Protein AF-A0A2A9CWR0-F1 (afdb_monomer)

Radius of gyration: 15.33 Å; Cα contacts (8 Å, |Δi|>4): 381; chains: 1; bounding box: 40×37×41 Å

Foldseek 3Di:
DAPLQAQKWKWFFDDDVQFRKIFIAHPVRHTFWIKGQDDDSVCCVVPNRAKIWIAGPVGTAWIKGQDDDPPWRKIFIAGSVRHTAWIWIWDDDPPWTWIWIQGPNFTWIWIGHLCQQWIFIAGPVGTQKIKGLDDPPDDPVPRPPGMIMIGGDPPDDSSRSSSVVSNSVSSVRVSRVVVVVVD

Mean predicted aligned error: 6.96 Å

Structure (mmCIF, N/CA/C/O backbone):
data_AF-A0A2A9CWR0-F1
#
_entry.id   AF-A0A2A9CWR0-F1
#
loop_
_atom_site.group_PDB
_atom_site.id
_atom_site.type_symbol
_atom_site.label_atom_id
_atom_site.label_alt_id
_atom_site.label_comp_id
_atom_site.label_asym_id
_atom_site.label_entity_id
_atom_site.label_seq_id
_atom_site.pdbx_PDB_ins_code
_atom_site.Cartn_x
_atom_site.Cartn_y
_atom_site.Cartn_z
_atom_site.occupancy
_atom_site.B_iso_or_equiv
_atom_site.auth_seq_id
_atom_site.auth_comp_id
_atom_site.auth_asym_id
_atom_site.auth_atom_id
_atom_site.pdbx_PDB_model_num
ATOM 1 N N . MET A 1 1 ? -8.163 -8.703 -15.738 1.00 77.88 1 MET A N 1
ATOM 2 C CA . MET A 1 1 ? -7.890 -7.467 -14.997 1.00 77.88 1 MET A CA 1
ATOM 3 C C . MET A 1 1 ? -7.482 -7.840 -13.592 1.00 77.88 1 MET A C 1
ATOM 5 O O . MET A 1 1 ? -8.306 -8.322 -12.821 1.00 77.88 1 MET A O 1
ATOM 9 N N . GLY A 1 2 ? -6.196 -7.670 -13.315 1.00 89.75 2 GLY A N 1
ATOM 10 C CA . GLY A 1 2 ? -5.622 -7.905 -11.999 1.00 89.75 2 GLY A CA 1
ATOM 11 C C . GLY A 1 2 ? -5.839 -6.714 -11.071 1.00 89.75 2 GLY A C 1
ATOM 12 O O . GLY A 1 2 ? -6.362 -5.671 -11.466 1.00 89.75 2 GLY A O 1
ATOM 13 N N . ILE A 1 3 ? -5.375 -6.843 -9.829 1.00 94.44 3 ILE A N 1
ATOM 14 C CA . ILE A 1 3 ? -5.515 -5.805 -8.797 1.00 94.44 3 ILE A CA 1
ATOM 15 C C . ILE A 1 3 ? -4.939 -4.457 -9.267 1.00 94.44 3 ILE A C 1
ATOM 17 O O . ILE A 1 3 ? -5.491 -3.403 -8.956 1.00 94.44 3 ILE A O 1
ATOM 21 N N . LEU A 1 4 ? -3.828 -4.483 -10.010 1.00 95.50 4 LEU A N 1
ATOM 22 C CA . LEU A 1 4 ? -3.094 -3.279 -10.413 1.00 95.50 4 LEU A CA 1
ATOM 23 C C . LEU A 1 4 ? -3.796 -2.461 -11.507 1.00 95.50 4 LEU A C 1
ATOM 25 O O . LEU A 1 4 ? -3.411 -1.316 -11.724 1.00 95.50 4 LEU A O 1
ATOM 29 N N . ASP A 1 5 ? -4.830 -3.011 -12.147 1.00 95.06 5 ASP A N 1
ATOM 30 C CA . ASP A 1 5 ? -5.595 -2.334 -13.201 1.00 95.06 5 ASP A CA 1
ATOM 31 C C . ASP A 1 5 ? -6.692 -1.406 -12.636 1.00 95.06 5 ASP A C 1
ATOM 33 O O . ASP A 1 5 ? -7.405 -0.742 -13.389 1.00 95.06 5 ASP A O 1
ATOM 37 N N . HIS A 1 6 ? -6.861 -1.367 -11.309 1.00 94.50 6 HIS A N 1
ATOM 38 C CA . HIS A 1 6 ? -7.921 -0.619 -10.640 1.00 94.50 6 HIS A CA 1
ATOM 39 C C . HIS A 1 6 ? -7.383 0.608 -9.902 1.00 94.50 6 HIS A C 1
ATOM 41 O O . HIS A 1 6 ? -6.447 0.521 -9.107 1.00 94.50 6 HIS A O 1
ATOM 47 N N . ASP A 1 7 ? -8.027 1.756 -10.118 1.00 95.19 7 ASP A N 1
ATOM 48 C CA . ASP A 1 7 ? -7.751 2.994 -9.374 1.00 95.19 7 ASP A CA 1
ATOM 49 C C . ASP A 1 7 ? -8.305 2.957 -7.960 1.00 95.19 7 ASP A C 1
ATOM 51 O O . ASP A 1 7 ? -7.782 3.619 -7.071 1.00 95.19 7 ASP A O 1
ATOM 55 N N . VAL A 1 8 ? -9.364 2.181 -7.734 1.00 93.62 8 VAL A N 1
ATOM 56 C CA . VAL A 1 8 ? -9.959 2.059 -6.412 1.00 93.62 8 VAL A CA 1
ATOM 57 C C . VAL A 1 8 ? -10.157 0.604 -6.041 1.00 93.62 8 VAL A C 1
ATOM 59 O O . VAL A 1 8 ? -10.790 -0.159 -6.772 1.00 93.62 8 VAL A O 1
ATOM 62 N N . LEU A 1 9 ? -9.632 0.255 -4.872 1.00 94.06 9 LEU A N 1
ATOM 63 C CA . LEU A 1 9 ? -9.735 -1.063 -4.271 1.00 94.06 9 LEU A CA 1
ATOM 64 C C . LEU A 1 9 ? -10.449 -0.968 -2.928 1.00 94.06 9 LEU A C 1
ATOM 66 O O . LEU A 1 9 ? -10.216 -0.050 -2.142 1.00 94.06 9 LEU A O 1
ATOM 70 N N . VAL A 1 10 ? -11.276 -1.962 -2.642 1.00 91.81 10 VAL A N 1
ATOM 71 C CA . VAL A 1 10 ? -11.882 -2.185 -1.333 1.00 91.81 10 VAL A CA 1
ATOM 72 C C . VAL A 1 10 ? -11.190 -3.385 -0.705 1.00 91.81 10 VAL A C 1
ATOM 74 O O . VAL A 1 10 ? -11.262 -4.493 -1.234 1.00 91.81 10 VAL A O 1
ATOM 77 N N . VAL A 1 11 ? -10.519 -3.163 0.422 1.00 91.25 11 VAL A N 1
ATOM 78 C CA . VAL A 1 11 ? -9.841 -4.214 1.184 1.00 91.25 11 VAL A CA 1
ATOM 79 C C . VAL A 1 11 ? -10.687 -4.552 2.399 1.00 91.25 11 VAL A C 1
ATOM 81 O O . VAL A 1 11 ? -11.087 -3.663 3.155 1.00 91.25 11 VAL A O 1
ATOM 84 N N . ASP A 1 12 ? -10.973 -5.836 2.580 1.00 86.88 12 ASP A N 1
ATOM 85 C CA . ASP A 1 12 ? -11.798 -6.331 3.675 1.00 86.88 12 ASP A CA 1
ATOM 86 C C . ASP A 1 12 ? -11.151 -7.532 4.355 1.00 86.88 12 ASP A C 1
ATOM 88 O O . ASP A 1 12 ? -10.776 -8.505 3.700 1.00 86.88 12 ASP A O 1
ATOM 92 N N . GLN A 1 13 ? -11.026 -7.478 5.679 1.00 77.62 13 GLN A N 1
ATOM 93 C CA . GLN A 1 13 ? -10.501 -8.595 6.454 1.00 77.62 13 GLN A CA 1
ATOM 94 C C . GLN A 1 13 ? -11.552 -9.703 6.541 1.00 77.62 13 GLN A C 1
ATOM 96 O O . GLN A 1 13 ? -12.612 -9.542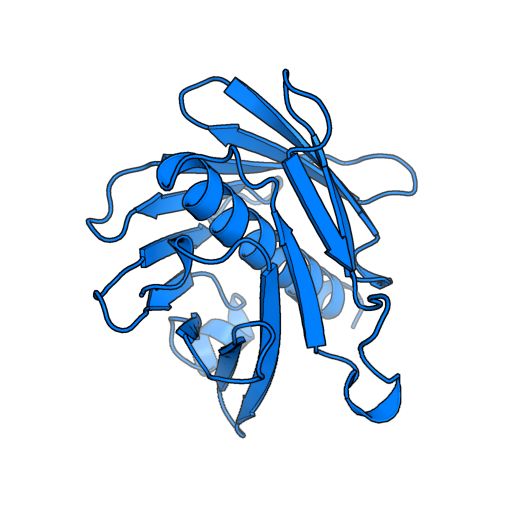 7.147 1.00 77.62 13 GLN A O 1
ATOM 101 N N . VAL A 1 14 ? -11.219 -10.870 6.005 1.00 69.62 14 VAL A N 1
ATOM 102 C CA . VAL A 1 14 ? -12.035 -12.074 6.112 1.00 69.62 14 VAL A CA 1
ATOM 103 C C . VAL A 1 14 ? -11.594 -12.815 7.370 1.00 69.62 14 VAL A C 1
ATOM 105 O O . VAL A 1 14 ? -10.576 -13.507 7.385 1.00 69.62 14 VAL A O 1
ATOM 108 N N . THR A 1 15 ? -12.341 -12.657 8.463 1.00 56.41 15 THR A N 1
ATOM 109 C CA . THR A 1 15 ? -12.082 -13.401 9.702 1.00 56.41 15 THR A CA 1
ATOM 110 C C . THR A 1 15 ? -12.552 -14.848 9.549 1.00 56.41 15 THR A C 1
ATOM 112 O O . THR A 1 15 ? -13.718 -15.158 9.787 1.00 56.41 15 THR A O 1
ATOM 115 N N . GLY A 1 16 ? -11.647 -15.741 9.150 1.00 49.06 16 GLY A N 1
ATOM 116 C CA . GLY A 1 16 ? -11.783 -17.181 9.377 1.00 49.06 16 GLY A CA 1
ATOM 117 C C . GLY A 1 16 ? -11.178 -17.555 10.732 1.00 49.06 16 GLY A C 1
ATOM 118 O O . GLY A 1 16 ? -10.223 -16.917 11.168 1.00 49.06 16 GLY A O 1
ATOM 119 N N . PHE A 1 17 ? -11.695 -18.602 11.383 1.00 40.12 17 PHE A N 1
ATOM 120 C CA . PHE A 1 17 ? -11.323 -19.072 12.735 1.00 40.12 17 PHE A CA 1
ATOM 121 C C . PHE A 1 17 ? -9.800 -19.238 12.986 1.00 40.12 17 PHE A C 1
ATOM 123 O O . PHE A 1 17 ? -9.392 -19.337 14.139 1.00 40.12 17 PHE A O 1
ATOM 130 N N . MET A 1 18 ? -8.943 -19.243 11.948 1.00 41.84 18 MET A N 1
ATOM 131 C CA . MET A 1 18 ? -7.482 -19.409 12.077 1.00 41.84 18 MET A CA 1
ATOM 132 C C . MET A 1 18 ? -6.598 -18.555 11.126 1.00 41.84 18 MET A C 1
ATOM 134 O O . MET A 1 18 ? -5.370 -18.690 11.183 1.00 41.84 18 MET A O 1
ATOM 138 N N . SER A 1 19 ? -7.145 -17.674 10.270 1.00 54.50 19 SER A N 1
ATOM 139 C CA . SER A 1 19 ? -6.361 -16.926 9.256 1.00 54.50 19 SER A CA 1
ATOM 140 C C . SER A 1 19 ? -6.749 -15.445 9.146 1.00 54.50 19 SER A C 1
ATOM 142 O O . SER A 1 19 ? -7.914 -15.129 8.912 1.00 54.50 19 SER A O 1
ATOM 144 N N . ASN A 1 20 ? -5.762 -14.546 9.238 1.00 61.62 20 ASN A N 1
ATOM 145 C CA . ASN A 1 20 ? -5.900 -13.136 8.856 1.00 61.62 20 ASN A CA 1
ATOM 146 C C . ASN A 1 20 ? -5.744 -13.016 7.334 1.00 61.62 20 ASN A C 1
ATOM 148 O O . ASN A 1 20 ? -4.669 -12.692 6.844 1.00 61.62 20 ASN A O 1
ATOM 152 N N . ASN A 1 21 ? -6.794 -13.320 6.581 1.00 79.69 21 ASN A N 1
ATOM 153 C CA . ASN A 1 21 ? -6.778 -13.133 5.132 1.00 79.69 21 ASN A CA 1
ATOM 154 C C . ASN A 1 21 ? -7.612 -11.907 4.776 1.00 79.69 21 ASN A C 1
ATOM 156 O O . ASN A 1 21 ? -8.567 -11.579 5.483 1.00 79.69 21 ASN A O 1
ATOM 160 N N . PHE A 1 22 ? -7.269 -11.241 3.680 1.00 86.88 22 PHE A N 1
ATOM 161 C CA . PHE A 1 22 ? -8.032 -10.097 3.196 1.00 86.88 22 PHE A CA 1
ATOM 162 C C . PHE A 1 22 ? -8.546 -10.371 1.789 1.00 86.88 22 PHE A C 1
ATOM 164 O O . PHE A 1 22 ? -7.802 -10.842 0.929 1.00 86.88 22 PHE A O 1
ATOM 171 N N . ALA A 1 23 ? -9.815 -10.061 1.551 1.00 90.62 23 ALA A N 1
ATOM 172 C CA . ALA A 1 23 ? -10.374 -9.993 0.213 1.00 90.62 23 ALA A CA 1
ATOM 173 C C . ALA A 1 23 ? -10.110 -8.597 -0.361 1.00 90.62 23 ALA A C 1
ATOM 175 O O . ALA A 1 23 ? -10.301 -7.591 0.326 1.00 90.62 23 ALA A O 1
ATOM 176 N N . VAL A 1 24 ? -9.693 -8.542 -1.625 1.00 92.69 24 VAL A N 1
ATOM 177 C CA . VAL A 1 24 ? -9.508 -7.294 -2.370 1.00 92.69 24 VAL A CA 1
ATOM 178 C C . VAL A 1 24 ? -10.541 -7.266 -3.484 1.00 92.69 24 VAL A C 1
ATOM 180 O O . VAL A 1 24 ? -10.578 -8.161 -4.328 1.00 92.69 24 VAL A O 1
ATOM 183 N N . SER A 1 25 ? -11.405 -6.258 -3.468 1.00 92.44 25 SER A N 1
ATOM 184 C CA . SER A 1 25 ? -12.488 -6.093 -4.439 1.00 92.44 25 SER A CA 1
ATOM 185 C C . SER A 1 25 ? -12.358 -4.783 -5.199 1.00 92.44 25 SER A C 1
ATOM 187 O O . SER A 1 25 ? -11.814 -3.810 -4.678 1.00 92.44 25 SER A O 1
ATOM 189 N N . ASP A 1 26 ? -12.879 -4.756 -6.420 1.00 91.62 26 ASP A N 1
ATOM 190 C CA . ASP A 1 26 ? -13.103 -3.513 -7.142 1.00 91.62 26 ASP A CA 1
ATOM 191 C C . ASP A 1 26 ? -14.334 -2.773 -6.592 1.00 91.62 26 ASP A C 1
ATOM 193 O O . ASP A 1 26 ? -15.027 -3.213 -5.667 1.00 91.62 26 ASP A O 1
ATOM 197 N N . MET A 1 27 ? -14.623 -1.625 -7.194 1.00 85.50 27 MET A N 1
ATOM 198 C CA . MET A 1 27 ? -15.724 -0.770 -6.776 1.00 85.50 27 MET A CA 1
ATOM 199 C C . MET A 1 27 ? -17.129 -1.328 -6.999 1.00 85.50 27 MET A C 1
ATOM 201 O O . MET A 1 27 ? -18.084 -0.888 -6.361 1.00 85.50 27 MET A O 1
ATOM 205 N N . SER A 1 28 ? -17.270 -2.296 -7.900 1.00 86.25 28 SER A N 1
ATOM 206 C CA . SER A 1 28 ? -18.540 -2.987 -8.120 1.00 86.25 28 SER A CA 1
ATOM 207 C C . SER A 1 28 ? -18.809 -4.060 -7.059 1.00 86.25 28 SER A C 1
ATOM 209 O O . SER A 1 28 ? -19.890 -4.645 -7.035 1.00 86.25 28 SER A O 1
ATOM 211 N N . GLY A 1 29 ? -17.839 -4.314 -6.170 1.00 85.44 29 GLY A N 1
ATOM 212 C CA . GLY A 1 29 ? -17.883 -5.388 -5.182 1.00 85.44 29 GLY A CA 1
ATOM 213 C C . GLY A 1 29 ? -17.419 -6.736 -5.731 1.00 85.44 29 GLY A C 1
ATOM 214 O O . GLY A 1 29 ? -17.517 -7.742 -5.029 1.00 85.44 29 GLY A O 1
ATOM 215 N N . ARG A 1 30 ? -16.904 -6.782 -6.964 1.00 90.25 30 ARG A N 1
ATOM 216 C CA . ARG A 1 30 ? -16.305 -7.991 -7.525 1.00 90.25 30 ARG A CA 1
ATOM 217 C C . ARG A 1 30 ? -14.919 -8.181 -6.924 1.00 90.25 30 ARG A C 1
ATOM 219 O O . ARG A 1 30 ? -14.095 -7.271 -6.958 1.00 90.25 30 ARG A O 1
ATOM 226 N N . GLN A 1 31 ? -14.653 -9.368 -6.389 1.00 92.12 31 GLN A N 1
ATOM 227 C CA . GLN A 1 31 ? -13.328 -9.704 -5.882 1.00 92.12 31 GLN A CA 1
ATOM 228 C C . GLN A 1 31 ? -12.329 -9.779 -7.044 1.00 92.12 31 GLN A C 1
ATOM 230 O O . GLN A 1 31 ? -12.551 -10.514 -8.003 1.00 92.12 31 GLN A O 1
ATOM 235 N N . VAL A 1 32 ? -11.236 -9.026 -6.938 1.00 95.00 32 VAL A N 1
ATOM 236 C CA . VAL A 1 32 ? -10.159 -8.951 -7.943 1.00 95.00 32 VAL A CA 1
ATOM 237 C C . VAL A 1 32 ? -8.846 -9.537 -7.435 1.00 95.00 32 VAL A C 1
ATOM 239 O O . VAL A 1 32 ? -7.927 -9.752 -8.211 1.00 95.00 32 VAL A O 1
ATOM 242 N N . GLY A 1 33 ? -8.765 -9.868 -6.146 1.00 94.06 33 GLY A N 1
ATOM 243 C CA . GLY A 1 33 ? -7.696 -10.692 -5.600 1.00 94.06 33 GLY A CA 1
ATOM 244 C C . GLY A 1 33 ? -7.813 -10.856 -4.092 1.00 94.06 33 GLY A C 1
ATOM 245 O O . GLY A 1 33 ? -8.891 -10.698 -3.507 1.00 94.06 33 GLY A O 1
ATOM 246 N N . HIS A 1 34 ? -6.719 -11.250 -3.456 1.00 92.81 34 HIS A N 1
ATOM 247 C CA . HIS A 1 34 ? -6.682 -11.511 -2.024 1.00 92.81 34 HIS A CA 1
ATOM 248 C C . HIS A 1 34 ? -5.261 -11.404 -1.464 1.00 92.81 34 HIS A C 1
ATOM 250 O O . HIS A 1 34 ? -4.272 -11.515 -2.187 1.00 92.81 34 HIS A O 1
ATOM 256 N N . ILE A 1 35 ? -5.181 -11.180 -0.155 1.00 91.19 35 ILE A N 1
ATOM 257 C CA . ILE A 1 35 ? -3.934 -11.071 0.598 1.00 91.19 35 ILE A CA 1
ATOM 258 C C . ILE A 1 35 ? -3.892 -12.234 1.588 1.00 91.19 35 ILE A C 1
ATOM 260 O O . ILE A 1 35 ? -4.768 -12.355 2.453 1.00 91.19 35 ILE A O 1
ATOM 264 N N . HIS A 1 36 ? -2.873 -13.078 1.455 1.00 86.69 36 HIS A N 1
ATOM 265 C CA . HIS A 1 36 ? -2.575 -14.163 2.381 1.00 86.69 36 HIS A CA 1
ATOM 266 C C . HIS A 1 36 ? -1.586 -13.704 3.431 1.00 86.69 36 HIS A C 1
ATOM 268 O O . HIS A 1 36 ? -0.576 -13.088 3.100 1.00 86.69 36 HIS A O 1
ATOM 274 N N . THR A 1 37 ? -1.845 -14.077 4.679 1.00 79.06 37 THR A N 1
ATOM 275 C CA . THR A 1 37 ? -0.814 -14.055 5.714 1.00 79.06 37 THR A CA 1
ATOM 276 C C . THR A 1 37 ? -0.068 -15.386 5.713 1.00 79.06 37 THR A C 1
ATOM 278 O O . THR A 1 37 ? -0.685 -16.437 5.899 1.00 79.06 37 THR A O 1
ATOM 281 N N . GLU A 1 38 ? 1.253 -15.355 5.590 1.00 76.06 38 GLU A N 1
ATOM 282 C CA . GLU A 1 38 ? 2.090 -16.551 5.652 1.00 76.06 38 GLU A CA 1
ATOM 283 C C . GLU A 1 38 ? 2.518 -16.901 7.095 1.00 76.06 38 GLU A C 1
ATOM 285 O O . GLU A 1 38 ? 2.286 -16.167 8.064 1.00 76.06 38 GLU A O 1
ATOM 290 N N . GLY A 1 39 ? 3.096 -18.093 7.259 1.00 66.62 39 GLY A N 1
ATOM 291 C CA . GLY A 1 39 ? 3.528 -18.646 8.547 1.00 66.62 39 GLY A CA 1
ATOM 292 C C . GLY A 1 39 ? 2.518 -19.595 9.207 1.00 66.62 39 GLY A C 1
ATOM 293 O O . GLY A 1 39 ? 1.354 -19.694 8.818 1.00 66.62 39 GLY A O 1
ATOM 294 N N . SER A 1 40 ? 2.964 -20.336 10.226 1.00 58.50 40 SER A N 1
ATOM 295 C CA . SER A 1 40 ? 2.094 -21.235 11.000 1.00 58.50 40 SER A CA 1
ATOM 296 C C . SER A 1 40 ? 1.289 -20.458 12.049 1.00 58.50 40 SER A C 1
ATOM 298 O O . SER A 1 40 ? 1.754 -19.449 12.573 1.00 58.50 40 SER A O 1
ATOM 300 N N . ALA A 1 41 ? 0.083 -20.924 12.398 1.00 60.12 41 ALA A N 1
ATOM 301 C CA . ALA A 1 41 ? -0.769 -20.256 13.394 1.00 60.12 41 ALA A CA 1
ATOM 302 C C . ALA A 1 41 ? -0.073 -20.083 14.759 1.00 60.12 41 ALA A C 1
ATOM 304 O O . ALA A 1 41 ? -0.173 -19.023 15.372 1.00 60.12 41 ALA A O 1
ATOM 305 N N . LEU A 1 42 ? 0.693 -21.092 15.191 1.00 54.41 42 LEU A N 1
ATOM 306 C CA . LEU A 1 42 ? 1.519 -21.022 16.399 1.00 54.41 42 LEU A CA 1
ATOM 307 C C . LEU A 1 42 ? 2.681 -20.032 16.237 1.00 54.41 42 LEU A C 1
ATOM 309 O O . LEU A 1 42 ? 2.895 -19.208 17.119 1.00 54.41 42 LEU A O 1
ATOM 313 N N . GLY A 1 43 ? 3.386 -20.045 15.100 1.00 58.09 43 GLY A N 1
ATOM 314 C CA . GLY A 1 43 ? 4.456 -19.080 14.817 1.00 58.09 43 GLY A CA 1
ATOM 315 C C . GLY A 1 43 ? 3.959 -17.632 14.840 1.00 58.09 43 GLY A C 1
ATOM 316 O O . GLY A 1 43 ? 4.607 -16.767 15.426 1.00 58.09 43 GLY A O 1
ATOM 317 N N . ARG A 1 44 ? 2.754 -17.386 14.312 1.00 66.69 44 ARG A N 1
ATOM 318 C CA . ARG A 1 44 ? 2.094 -16.075 14.372 1.00 66.69 44 ARG A CA 1
ATOM 319 C C . ARG A 1 44 ? 1.716 -15.647 15.787 1.00 66.69 44 ARG A C 1
ATOM 321 O O . ARG A 1 44 ? 1.747 -14.457 16.074 1.00 66.69 44 ARG A O 1
ATOM 328 N N . MET A 1 45 ? 1.366 -16.589 16.660 1.00 57.97 45 MET A N 1
ATOM 329 C CA . MET A 1 45 ? 1.019 -16.300 18.053 1.00 57.97 45 MET A CA 1
ATOM 330 C C . MET A 1 45 ? 2.240 -15.852 18.872 1.00 57.97 45 MET A C 1
ATOM 332 O O . MET A 1 45 ? 2.096 -15.019 19.759 1.00 57.97 45 MET A O 1
ATOM 336 N N . PHE A 1 46 ? 3.434 -16.369 18.556 1.00 51.47 46 PHE A N 1
ATOM 337 C CA . PHE A 1 46 ? 4.671 -16.036 19.274 1.00 51.47 46 PHE A CA 1
ATOM 338 C C . PHE A 1 46 ? 5.467 -14.877 18.655 1.00 51.47 46 PHE A C 1
ATOM 340 O O . PHE A 1 46 ? 6.089 -14.117 19.391 1.00 51.47 46 PHE A O 1
ATOM 347 N N . ALA A 1 47 ? 5.472 -14.734 17.325 1.00 61.09 47 ALA A N 1
ATOM 348 C CA . ALA A 1 47 ? 6.297 -13.747 16.613 1.00 61.09 47 ALA A CA 1
ATOM 349 C C . ALA A 1 47 ? 5.494 -12.710 15.802 1.00 61.09 47 ALA A C 1
ATOM 351 O O . ALA A 1 47 ? 6.087 -11.795 15.224 1.00 61.09 47 ALA A O 1
ATOM 352 N N . GLY A 1 48 ? 4.164 -12.838 15.756 1.00 60.00 48 GLY A N 1
ATOM 353 C CA . GLY A 1 48 ? 3.294 -12.072 14.864 1.00 60.00 48 GLY A CA 1
ATOM 354 C C . GLY A 1 48 ? 3.221 -12.654 13.447 1.00 60.00 48 GLY A C 1
ATOM 355 O O . GLY A 1 48 ? 4.011 -13.507 13.049 1.00 60.00 48 GLY A O 1
ATOM 356 N N . SER A 1 49 ? 2.236 -12.191 12.675 1.00 62.31 49 SER A N 1
ATOM 357 C CA . SER A 1 49 ? 2.222 -12.354 11.209 1.00 62.31 49 SER A CA 1
ATOM 358 C C . SER A 1 49 ? 3.377 -11.541 10.635 1.00 62.31 49 SER A C 1
ATOM 360 O O . SER A 1 49 ? 3.551 -10.420 11.090 1.00 62.31 49 SER A O 1
ATOM 362 N N . ARG A 1 50 ? 4.187 -12.073 9.718 1.00 71.81 50 ARG A N 1
ATOM 363 C CA . ARG A 1 50 ? 5.433 -11.401 9.278 1.00 71.81 50 ARG A CA 1
ATOM 364 C C . ARG A 1 50 ? 5.615 -11.309 7.779 1.00 71.81 50 ARG A C 1
ATOM 366 O O . ARG A 1 50 ? 6.412 -10.509 7.305 1.00 71.81 50 ARG A O 1
ATOM 373 N N . ASP A 1 51 ? 4.836 -12.100 7.070 1.00 84.00 51 ASP A N 1
ATOM 374 C CA . ASP A 1 51 ? 4.969 -12.307 5.650 1.00 84.00 51 ASP A CA 1
ATOM 375 C C . ASP A 1 51 ? 3.572 -12.281 5.054 1.00 84.00 51 ASP A C 1
ATOM 377 O O . ASP A 1 51 ? 2.653 -12.919 5.580 1.00 84.00 51 ASP A O 1
ATOM 381 N N . PHE A 1 52 ? 3.402 -11.498 3.996 1.00 88.12 52 PHE A N 1
ATOM 382 C CA . PHE A 1 52 ? 2.148 -11.421 3.265 1.00 88.12 52 PHE A CA 1
ATOM 383 C C . PHE A 1 52 ? 2.394 -11.597 1.782 1.00 88.12 52 PHE A C 1
ATOM 385 O O . PHE A 1 52 ? 3.347 -11.046 1.235 1.00 88.12 52 PHE A O 1
ATOM 392 N N . THR A 1 53 ? 1.466 -12.281 1.128 1.00 92.50 53 THR A N 1
ATOM 393 C CA . THR A 1 53 ? 1.490 -12.467 -0.319 1.00 92.50 53 THR A CA 1
ATOM 394 C C . THR A 1 53 ? 0.174 -12.004 -0.907 1.00 92.50 53 THR A C 1
ATOM 396 O O . THR A 1 53 ? -0.902 -12.394 -0.453 1.00 92.50 53 THR A O 1
ATOM 399 N N . VAL A 1 54 ? 0.264 -11.154 -1.924 1.00 94.25 54 VAL A N 1
ATOM 400 C CA . VAL A 1 54 ? -0.892 -10.696 -2.692 1.00 94.25 54 VAL A CA 1
ATOM 401 C C . VAL A 1 54 ? -0.988 -11.526 -3.954 1.00 94.25 54 VAL A C 1
ATOM 403 O O . VAL A 1 54 ? -0.018 -11.638 -4.704 1.00 94.25 54 VAL A O 1
ATOM 406 N N . VAL A 1 55 ? -2.174 -12.066 -4.202 1.00 94.50 55 VAL A N 1
ATOM 407 C CA . VAL A 1 55 ? -2.464 -12.882 -5.377 1.00 94.50 55 VAL A CA 1
ATOM 408 C C . VAL A 1 55 ? -3.727 -12.358 -6.046 1.00 94.50 55 VAL A C 1
ATOM 410 O O . VAL A 1 55 ? -4.718 -12.041 -5.380 1.00 94.50 55 VAL A O 1
ATOM 413 N N . ASP A 1 56 ? -3.700 -12.288 -7.368 1.00 94.81 56 ASP A N 1
ATOM 414 C CA . ASP A 1 56 ? -4.874 -12.048 -8.200 1.00 94.81 56 ASP A CA 1
ATOM 415 C C . ASP A 1 56 ? -5.003 -13.128 -9.283 1.00 94.81 56 ASP A C 1
ATOM 417 O O . ASP A 1 56 ? -4.319 -14.152 -9.254 1.00 94.81 56 ASP A O 1
ATOM 421 N N . GLU A 1 57 ? -5.921 -12.930 -10.228 1.00 91.50 57 GLU A N 1
ATOM 422 C CA . GLU A 1 57 ? -6.140 -13.859 -11.342 1.00 91.50 57 GLU A CA 1
ATOM 423 C C . GLU A 1 57 ? -4.946 -13.985 -12.303 1.00 91.50 57 GLU A C 1
ATOM 425 O O . GLU A 1 57 ? -4.866 -14.959 -13.049 1.00 91.50 57 GLU A O 1
ATOM 430 N N . THR A 1 58 ? -4.017 -13.025 -12.288 1.00 90.81 58 THR A N 1
ATOM 431 C CA . THR A 1 58 ? -2.798 -13.043 -13.109 1.00 90.81 58 THR A CA 1
ATOM 432 C C . THR A 1 58 ? -1.644 -13.780 -12.429 1.00 90.81 58 THR A C 1
ATOM 434 O O . THR A 1 58 ? -0.689 -14.166 -13.101 1.00 90.81 58 THR A O 1
ATOM 437 N N . GLY A 1 59 ? -1.746 -14.028 -11.120 1.00 92.88 59 GLY A N 1
ATOM 438 C CA . GLY A 1 59 ? -0.754 -14.745 -10.329 1.00 92.88 59 GLY A CA 1
ATOM 439 C C . GLY A 1 59 ? -0.303 -13.951 -9.108 1.00 92.88 59 GLY A C 1
ATOM 440 O O . GLY A 1 59 ? -1.081 -13.231 -8.479 1.00 92.88 59 GLY A O 1
ATOM 441 N N . TRP A 1 60 ? 0.963 -14.125 -8.727 1.00 95.00 60 TRP A N 1
ATOM 442 C CA . TRP A 1 60 ? 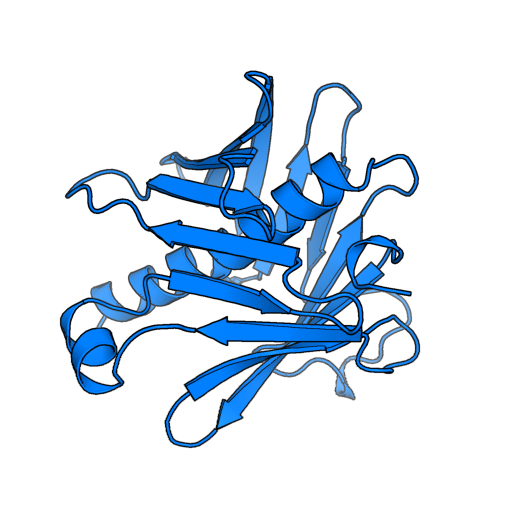1.546 -13.399 -7.602 1.00 95.00 60 TRP A CA 1
ATOM 443 C C . TRP A 1 60 ? 1.772 -11.937 -7.980 1.00 95.00 60 TRP A C 1
ATOM 445 O O . TRP A 1 60 ? 2.410 -11.619 -8.982 1.00 95.00 60 TRP A O 1
ATOM 455 N N . VAL A 1 61 ? 1.239 -11.034 -7.161 1.00 96.06 61 VAL A N 1
ATOM 456 C CA . VAL A 1 61 ? 1.330 -9.591 -7.387 1.00 96.06 61 VAL A CA 1
ATOM 457 C C . VAL A 1 61 ? 2.528 -9.020 -6.647 1.00 96.06 61 VAL A C 1
ATOM 459 O O . VAL A 1 61 ? 3.301 -8.271 -7.243 1.00 96.06 61 VAL A O 1
ATOM 462 N N . LEU A 1 62 ? 2.667 -9.331 -5.357 1.00 96.19 62 LEU A N 1
ATOM 463 C CA . LEU A 1 62 ? 3.779 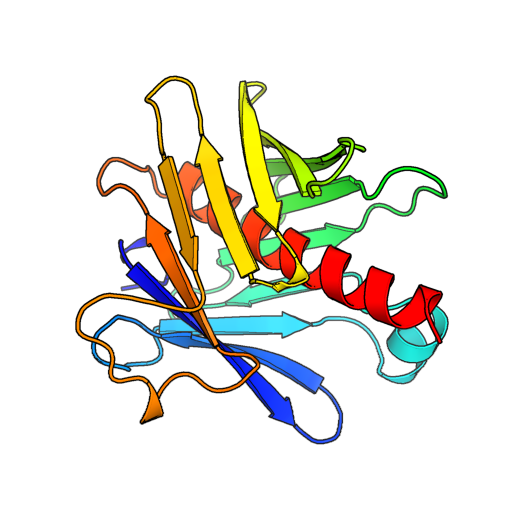-8.897 -4.511 1.00 96.19 62 LEU A CA 1
ATOM 464 C C . LEU A 1 62 ? 3.908 -9.781 -3.272 1.00 96.19 62 LEU A C 1
ATOM 466 O O . LEU A 1 62 ? 2.929 -10.396 -2.836 1.00 96.19 62 LEU A O 1
ATOM 470 N N . HIS A 1 63 ? 5.088 -9.725 -2.664 1.00 94.31 63 HIS A N 1
ATOM 471 C CA . HIS A 1 63 ? 5.362 -10.246 -1.330 1.00 94.31 63 HIS A CA 1
ATOM 472 C C . HIS A 1 63 ? 5.792 -9.099 -0.409 1.00 94.31 63 HIS A C 1
ATOM 474 O O . HIS A 1 63 ? 6.548 -8.217 -0.818 1.00 94.31 63 HIS A O 1
ATOM 480 N N . LEU A 1 64 ? 5.323 -9.103 0.834 1.00 92.19 64 LEU A N 1
ATOM 481 C CA . LEU A 1 64 ? 5.763 -8.193 1.887 1.00 92.19 64 LEU A CA 1
ATOM 482 C C . LEU A 1 64 ? 6.462 -9.011 2.970 1.00 92.19 64 LEU A C 1
ATOM 484 O O . LEU A 1 64 ? 5.829 -9.877 3.568 1.00 92.19 64 LEU A O 1
ATOM 488 N N . HIS A 1 65 ? 7.724 -8.693 3.241 1.00 89.38 65 HIS A N 1
ATOM 489 C CA . HIS A 1 65 ? 8.556 -9.362 4.237 1.00 89.38 65 HIS A CA 1
ATOM 490 C C . HIS A 1 65 ? 8.938 -8.394 5.365 1.00 89.38 65 HIS A C 1
ATOM 492 O O . HIS A 1 65 ? 9.545 -7.350 5.121 1.00 89.38 65 HIS A O 1
ATOM 498 N N . ASP A 1 66 ? 8.607 -8.723 6.612 1.00 83.38 66 ASP A N 1
ATOM 499 C CA . ASP A 1 66 ? 9.020 -7.960 7.795 1.00 83.38 66 ASP A CA 1
ATOM 500 C C . ASP A 1 66 ? 10.453 -8.330 8.207 1.00 83.38 66 ASP A C 1
ATOM 502 O O . ASP A 1 66 ? 10.699 -9.356 8.849 1.00 83.38 66 ASP A O 1
ATOM 506 N N . THR A 1 67 ? 11.420 -7.483 7.840 1.00 72.88 67 THR A N 1
ATOM 507 C CA . THR A 1 67 ? 12.835 -7.717 8.149 1.00 72.88 67 THR A CA 1
ATOM 508 C C . THR A 1 67 ? 13.071 -7.517 9.646 1.00 72.88 67 THR A C 1
ATOM 510 O O . THR A 1 67 ? 12.998 -6.408 10.174 1.00 72.88 67 THR A O 1
ATOM 513 N N . MET A 1 68 ? 13.330 -8.614 10.354 1.00 57.78 68 MET A N 1
ATOM 514 C CA . MET A 1 68 ? 13.504 -8.650 11.805 1.00 57.78 68 MET A CA 1
ATOM 515 C C . MET A 1 68 ? 14.568 -7.652 12.291 1.00 57.78 68 MET A C 1
ATOM 517 O O . MET A 1 68 ? 15.753 -7.960 12.263 1.00 57.78 68 MET A O 1
ATOM 521 N N . ASN A 1 69 ? 14.158 -6.496 12.817 1.00 54.31 69 ASN A N 1
ATOM 522 C CA . ASN A 1 69 ? 15.048 -5.581 13.530 1.00 54.31 69 ASN A CA 1
ATOM 523 C C . ASN A 1 69 ? 14.376 -5.079 14.814 1.00 54.31 69 ASN A C 1
ATOM 525 O O . ASN A 1 69 ? 13.283 -4.523 14.780 1.00 54.31 69 ASN A O 1
ATOM 529 N N . TRP A 1 70 ? 15.056 -5.243 15.953 1.00 46.81 70 TRP A N 1
ATOM 530 C CA . TRP A 1 70 ? 14.578 -4.968 17.322 1.00 46.81 70 TRP A CA 1
ATOM 531 C C . TRP A 1 70 ? 14.172 -3.506 17.630 1.00 46.81 70 TRP A C 1
ATOM 533 O O . TRP A 1 70 ? 13.862 -3.198 18.776 1.00 46.81 70 TRP A O 1
ATOM 543 N N . TRP A 1 71 ? 14.173 -2.591 16.653 1.00 47.88 71 TRP A N 1
ATOM 544 C CA . TRP A 1 71 ? 13.934 -1.159 16.906 1.00 47.88 71 TRP A CA 1
ATOM 545 C C . TRP A 1 71 ? 13.192 -0.393 15.799 1.00 47.88 71 TRP A C 1
ATOM 547 O O . TRP A 1 71 ? 12.531 0.603 16.086 1.00 47.88 71 TRP A O 1
ATOM 557 N N . ARG A 1 72 ? 13.291 -0.806 14.528 1.00 60.25 72 ARG A N 1
ATOM 558 C CA . ARG A 1 72 ? 12.608 -0.141 13.405 1.00 60.25 72 ARG A CA 1
ATOM 559 C C . ARG A 1 72 ? 11.771 -1.169 12.667 1.00 60.25 72 ARG A C 1
ATOM 561 O O . ARG A 1 72 ? 12.341 -2.116 12.135 1.00 60.25 72 ARG A O 1
ATOM 568 N N . ASP A 1 73 ? 10.458 -0.946 12.609 1.00 76.50 73 ASP A N 1
ATOM 569 C CA . ASP A 1 73 ? 9.575 -1.674 11.698 1.00 76.50 73 ASP A CA 1
ATOM 570 C C . ASP A 1 73 ? 10.016 -1.340 10.265 1.00 76.50 73 ASP A C 1
ATOM 572 O O . ASP A 1 73 ? 9.668 -0.286 9.719 1.00 76.50 73 ASP A O 1
ATOM 576 N N . ARG A 1 74 ? 10.869 -2.205 9.711 1.00 87.19 74 ARG A N 1
ATOM 577 C CA . ARG A 1 74 ? 11.363 -2.160 8.338 1.00 87.19 74 ARG A CA 1
ATOM 578 C C . ARG A 1 74 ? 10.795 -3.367 7.616 1.00 87.19 74 ARG A C 1
ATOM 580 O O . ARG A 1 74 ? 11.076 -4.504 7.987 1.00 87.19 74 ARG A O 1
ATOM 587 N N . MET A 1 75 ? 10.049 -3.102 6.562 1.00 90.44 75 MET A N 1
ATOM 588 C CA . MET A 1 75 ? 9.468 -4.124 5.711 1.00 90.44 75 MET A CA 1
ATOM 589 C C . MET A 1 75 ? 9.980 -3.952 4.290 1.00 90.44 75 MET A C 1
ATOM 591 O O . MET A 1 75 ? 10.170 -2.834 3.812 1.00 90.44 75 MET A O 1
ATOM 595 N N . GLU A 1 76 ? 10.199 -5.067 3.618 1.00 93.38 76 GLU A N 1
ATOM 596 C CA . GLU A 1 76 ? 10.599 -5.119 2.224 1.00 93.38 76 GLU A CA 1
ATOM 597 C C . GLU A 1 76 ? 9.401 -5.554 1.383 1.00 93.38 76 GLU A C 1
ATOM 599 O O . GLU A 1 76 ? 8.745 -6.551 1.679 1.00 93.38 76 GLU A O 1
ATOM 604 N N . ILE A 1 77 ? 9.117 -4.799 0.330 1.00 95.12 77 ILE A N 1
ATOM 605 C CA . ILE A 1 77 ? 8.149 -5.151 -0.699 1.00 95.12 77 ILE A CA 1
ATOM 606 C C . ILE A 1 77 ? 8.938 -5.724 -1.866 1.00 95.12 77 ILE A C 1
ATOM 608 O O . ILE A 1 77 ? 9.840 -5.073 -2.398 1.00 95.12 77 ILE A O 1
ATOM 612 N N . ARG A 1 78 ? 8.558 -6.920 -2.288 1.00 95.19 78 ARG A N 1
ATOM 613 C CA . ARG A 1 78 ? 9.083 -7.608 -3.463 1.00 95.19 78 ARG A CA 1
ATOM 614 C C . ARG A 1 78 ? 7.963 -7.773 -4.478 1.00 95.19 78 ARG A C 1
ATOM 616 O O . ARG A 1 78 ? 6.797 -7.855 -4.098 1.00 95.19 78 ARG A O 1
ATOM 623 N N . ASP A 1 79 ? 8.286 -7.787 -5.762 1.00 94.25 79 ASP A N 1
ATOM 624 C CA . ASP A 1 79 ? 7.300 -8.129 -6.785 1.00 94.25 79 ASP A CA 1
ATOM 625 C C . ASP A 1 79 ? 6.926 -9.619 -6.755 1.00 94.25 79 ASP A C 1
ATOM 627 O O . ASP A 1 79 ? 7.429 -10.376 -5.929 1.00 94.25 79 ASP A O 1
ATOM 631 N N . GLY A 1 80 ? 6.004 -10.034 -7.627 1.00 91.62 80 GLY A N 1
ATOM 632 C CA . GLY A 1 80 ? 5.546 -11.422 -7.711 1.00 91.62 80 GLY A CA 1
ATOM 633 C C . GLY A 1 80 ? 6.618 -12.436 -8.120 1.00 91.62 80 GLY A C 1
ATOM 634 O O . GLY A 1 80 ? 6.383 -13.631 -7.994 1.00 91.62 80 GLY A O 1
ATOM 635 N N . GLU A 1 81 ? 7.788 -11.993 -8.587 1.00 92.75 81 GLU A N 1
ATOM 636 C CA . GLU A 1 81 ? 8.938 -12.862 -8.869 1.00 92.75 81 GLU A CA 1
ATOM 637 C C . GLU A 1 81 ? 9.920 -12.914 -7.683 1.00 92.75 81 GLU A C 1
ATOM 639 O O . GLU A 1 81 ? 10.915 -13.638 -7.715 1.00 92.75 81 GLU A O 1
ATOM 644 N N . GLY A 1 82 ? 9.643 -12.164 -6.612 1.00 89.88 82 GLY A N 1
ATOM 645 C CA . GLY A 1 82 ? 10.491 -12.069 -5.429 1.00 89.88 82 GLY A CA 1
ATOM 646 C C . GLY A 1 82 ? 11.625 -11.049 -5.556 1.00 89.88 82 GLY A C 1
ATOM 647 O O . GLY A 1 82 ? 12.494 -11.007 -4.680 1.00 89.88 82 GLY A O 1
ATOM 648 N N . ILE A 1 83 ? 11.627 -10.209 -6.596 1.00 92.50 83 ILE A N 1
ATOM 649 C CA . ILE A 1 83 ? 12.624 -9.153 -6.789 1.00 92.50 83 ILE A CA 1
ATOM 650 C C . ILE A 1 83 ? 12.258 -7.952 -5.914 1.00 92.50 83 ILE A C 1
ATOM 652 O O . ILE A 1 83 ? 11.111 -7.506 -5.888 1.00 92.50 83 ILE A O 1
ATOM 656 N N . ALA A 1 84 ? 13.240 -7.407 -5.192 1.00 92.75 84 ALA A N 1
ATOM 657 C CA . ALA A 1 84 ? 13.047 -6.237 -4.341 1.00 92.75 84 ALA A CA 1
ATOM 658 C C . ALA A 1 84 ? 12.517 -5.035 -5.143 1.00 92.75 84 ALA A C 1
ATOM 660 O O . ALA A 1 84 ? 13.083 -4.634 -6.163 1.00 92.75 84 ALA A O 1
ATOM 661 N N . LEU A 1 85 ? 11.419 -4.458 -4.657 1.00 94.81 85 LEU A N 1
ATOM 662 C CA . LEU A 1 85 ? 10.702 -3.357 -5.291 1.00 94.81 85 LEU A CA 1
ATOM 663 C C . LEU A 1 85 ? 10.784 -2.080 -4.456 1.00 94.81 85 LEU A C 1
ATOM 665 O O . LEU A 1 85 ? 11.109 -1.016 -4.978 1.00 94.81 85 LEU A O 1
ATOM 669 N N . ALA A 1 86 ? 10.447 -2.173 -3.171 1.00 95.94 86 ALA A N 1
ATOM 670 C CA . ALA A 1 86 ? 10.391 -1.018 -2.290 1.00 95.94 86 ALA A CA 1
ATOM 671 C C . ALA A 1 86 ? 10.672 -1.397 -0.837 1.00 95.94 86 ALA A C 1
ATOM 673 O O . ALA A 1 86 ? 10.550 -2.551 -0.436 1.00 95.94 86 ALA A O 1
ATOM 674 N N . GLU A 1 87 ? 11.012 -0.401 -0.031 1.00 94.94 87 GLU A N 1
ATOM 675 C CA . GLU A 1 87 ? 11.231 -0.557 1.403 1.00 94.94 87 GLU A CA 1
ATOM 676 C C . GLU A 1 87 ? 10.290 0.364 2.178 1.00 94.94 87 GLU A C 1
ATOM 678 O O . GLU A 1 87 ? 10.195 1.551 1.872 1.00 94.94 87 GLU A O 1
ATOM 683 N N . VAL A 1 88 ? 9.622 -0.159 3.204 1.00 94.06 88 VAL A N 1
ATOM 684 C CA . VAL A 1 88 ? 8.757 0.610 4.100 1.00 94.06 88 VAL A CA 1
ATOM 685 C C . VAL A 1 88 ? 9.409 0.702 5.471 1.00 94.06 88 VAL A C 1
ATOM 687 O O . VAL A 1 88 ? 9.664 -0.314 6.113 1.00 94.06 88 VAL A O 1
ATOM 690 N N . VAL A 1 89 ? 9.643 1.921 5.951 1.00 91.75 89 VAL A N 1
ATOM 691 C CA . VAL A 1 89 ? 10.226 2.175 7.276 1.00 91.75 89 VAL A CA 1
ATOM 692 C C . VAL A 1 89 ? 9.297 3.048 8.091 1.00 91.75 89 VAL A C 1
ATOM 694 O O . VAL A 1 89 ? 9.055 4.205 7.736 1.00 91.75 89 VAL A O 1
ATOM 697 N N . LYS A 1 90 ? 8.832 2.540 9.232 1.00 88.50 90 LYS A N 1
ATOM 698 C CA . LYS A 1 90 ? 8.091 3.355 10.198 1.00 88.50 90 LYS A CA 1
ATOM 699 C C . LYS A 1 90 ? 8.999 4.443 10.781 1.00 88.50 90 LYS A C 1
ATOM 701 O O . LYS A 1 90 ? 10.078 4.166 11.307 1.00 88.50 90 LYS A O 1
ATOM 706 N N . ARG A 1 91 ? 8.540 5.691 10.720 1.00 85.50 91 ARG A N 1
ATOM 707 C CA . ARG A 1 91 ? 9.124 6.851 11.397 1.00 85.50 91 ARG A CA 1
ATOM 708 C C . ARG A 1 91 ? 8.281 7.189 12.629 1.00 85.50 91 ARG A C 1
ATOM 710 O O . ARG A 1 91 ? 7.053 7.211 12.579 1.00 85.50 91 ARG A O 1
ATOM 717 N N . LEU A 1 92 ? 8.945 7.492 13.741 1.00 67.75 92 LEU A N 1
ATOM 718 C CA . LEU A 1 92 ? 8.290 8.078 14.910 1.00 67.75 92 LEU A CA 1
ATOM 719 C C . LEU A 1 92 ? 7.996 9.550 14.606 1.00 67.75 92 LEU A C 1
ATOM 721 O O . LEU A 1 92 ? 8.919 10.353 14.497 1.00 67.75 92 LEU A O 1
ATOM 725 N N . ALA A 1 93 ? 6.720 9.899 14.469 1.00 64.31 93 ALA A N 1
ATOM 726 C CA . ALA A 1 93 ? 6.266 11.282 14.446 1.00 64.31 93 ALA A CA 1
ATOM 727 C C . ALA A 1 93 ? 5.412 11.534 15.696 1.00 64.31 93 ALA A C 1
ATOM 729 O O . ALA A 1 93 ? 4.577 10.709 16.068 1.00 64.31 93 ALA A O 1
ATOM 730 N N . PHE A 1 94 ? 5.620 12.666 16.373 1.00 59.12 94 PHE A N 1
ATOM 731 C CA . PHE A 1 94 ? 4.772 13.044 17.503 1.00 59.12 94 PHE A CA 1
ATOM 732 C C . PHE A 1 94 ? 3.312 13.166 17.017 1.00 59.12 94 PHE A C 1
ATOM 734 O O . PHE A 1 94 ? 3.027 13.887 16.064 1.00 59.12 94 PHE A O 1
ATOM 741 N N . PHE A 1 95 ? 2.396 12.436 17.666 1.00 67.56 95 PHE A N 1
ATOM 742 C CA . PHE A 1 95 ? 0.936 12.414 17.439 1.00 67.56 95 PHE A CA 1
ATOM 743 C C . PHE A 1 95 ? 0.390 11.766 16.148 1.00 67.56 95 PHE A C 1
ATOM 745 O O . PHE A 1 95 ? -0.833 11.695 16.005 1.00 67.56 95 PHE A O 1
ATOM 752 N N . ARG A 1 96 ? 1.221 11.272 15.217 1.00 77.56 96 ARG A N 1
ATOM 753 C CA . ARG A 1 96 ? 0.755 10.597 13.983 1.00 77.56 96 ARG A CA 1
ATOM 754 C C . ARG A 1 96 ? 1.654 9.431 13.592 1.00 77.56 96 ARG A C 1
ATOM 756 O O . ARG A 1 96 ? 2.843 9.429 13.890 1.00 77.56 96 ARG A O 1
ATOM 763 N N . THR A 1 97 ? 1.099 8.466 12.866 1.00 85.81 97 THR A N 1
ATOM 764 C CA . THR A 1 97 ? 1.902 7.407 12.249 1.00 85.81 97 THR A CA 1
ATOM 765 C C . THR A 1 97 ? 2.455 7.923 10.928 1.00 85.81 97 THR A C 1
ATOM 767 O O . THR A 1 97 ? 1.709 8.426 10.086 1.00 85.81 97 THR A O 1
ATOM 770 N N . SER A 1 98 ? 3.766 7.795 10.744 1.00 90.12 98 SER A N 1
ATOM 771 C CA . SER A 1 98 ? 4.457 8.137 9.504 1.00 90.12 98 SER A CA 1
ATOM 772 C C . SER A 1 98 ? 5.324 6.959 9.079 1.00 90.12 98 SER A C 1
ATOM 774 O O . SER A 1 98 ? 5.990 6.349 9.910 1.00 90.12 98 SER A O 1
ATOM 776 N N . CYS A 1 99 ? 5.315 6.628 7.794 1.00 92.44 99 CYS A N 1
ATOM 777 C CA . CYS A 1 99 ? 6.233 5.677 7.186 1.00 92.44 99 CYS A CA 1
ATOM 778 C C . CYS A 1 99 ? 6.907 6.330 5.978 1.00 92.44 99 CYS A C 1
ATOM 780 O O . CYS A 1 99 ? 6.291 7.116 5.263 1.00 92.44 99 CYS A O 1
ATOM 782 N N . THR A 1 100 ? 8.173 5.995 5.751 1.00 94.81 100 THR A N 1
ATOM 783 C CA . THR A 1 100 ? 8.837 6.229 4.460 1.00 94.81 100 THR A CA 1
ATOM 784 C C . THR A 1 100 ? 8.610 5.022 3.590 1.00 94.81 100 THR A C 1
ATOM 786 O O . THR A 1 100 ? 8.831 3.911 4.066 1.00 94.81 100 THR A O 1
ATOM 789 N N . VAL A 1 101 ? 8.246 5.238 2.335 1.00 95.88 101 VAL A N 1
ATOM 790 C CA . VAL A 1 101 ? 8.278 4.203 1.306 1.00 95.88 101 VAL A CA 1
ATOM 791 C C . VAL A 1 101 ? 9.373 4.583 0.319 1.00 95.88 101 VAL A C 1
ATOM 793 O O . VAL A 1 101 ? 9.256 5.592 -0.367 1.00 95.88 101 VAL A O 1
ATOM 796 N N . THR A 1 102 ? 10.451 3.814 0.264 1.00 95.94 102 THR A N 1
ATOM 797 C CA . THR A 1 102 ? 11.533 4.018 -0.703 1.00 95.94 102 THR A CA 1
ATOM 798 C C . THR A 1 102 ? 11.284 3.115 -1.902 1.00 95.94 102 THR A C 1
ATOM 800 O O . THR A 1 102 ? 11.435 1.902 -1.786 1.00 95.94 102 THR A O 1
ATOM 803 N N . LEU A 1 103 ? 10.910 3.695 -3.040 1.00 94.44 103 LEU A N 1
ATOM 804 C CA . LEU A 1 103 ? 10.688 3.001 -4.311 1.00 94.44 103 LEU A CA 1
ATOM 805 C C . LEU A 1 103 ? 11.739 3.468 -5.317 1.00 94.44 103 LEU A C 1
ATOM 807 O O . LEU A 1 103 ? 11.832 4.664 -5.586 1.00 94.44 103 LEU A O 1
ATOM 811 N N . ASP A 1 104 ? 12.538 2.543 -5.854 1.00 87.75 104 ASP A N 1
ATOM 812 C CA . ASP A 1 104 ? 13.598 2.844 -6.832 1.00 87.75 104 ASP A CA 1
ATOM 813 C C . ASP A 1 104 ? 14.524 4.003 -6.380 1.00 87.75 104 ASP A C 1
ATOM 815 O O . ASP A 1 104 ? 14.921 4.871 -7.154 1.00 87.75 104 ASP A O 1
ATOM 819 N N . GLY A 1 105 ? 14.824 4.053 -5.076 1.00 86.38 105 GLY A N 1
ATOM 820 C CA . GLY A 1 105 ? 15.640 5.100 -4.448 1.00 86.38 105 GLY A CA 1
ATOM 821 C C . GLY A 1 105 ? 14.913 6.421 -4.160 1.00 86.38 105 GLY A C 1
ATOM 822 O O . GLY A 1 105 ? 15.466 7.275 -3.469 1.00 86.38 105 GLY A O 1
ATOM 823 N N . SER A 1 106 ? 13.673 6.589 -4.621 1.00 90.38 106 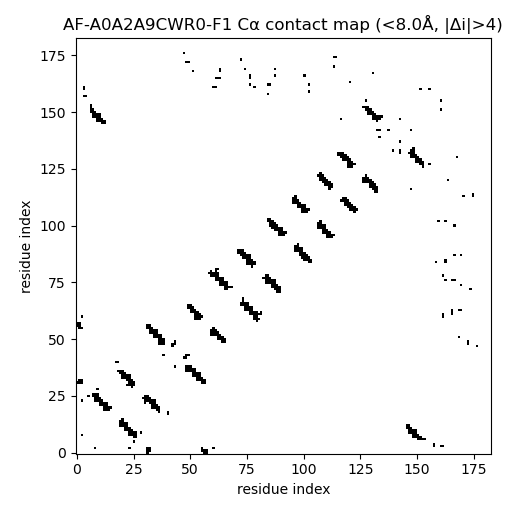SER A N 1
ATOM 824 C CA . SER A 1 106 ? 12.840 7.761 -4.336 1.00 90.38 106 SER A CA 1
ATOM 825 C C . SER A 1 106 ? 12.024 7.557 -3.063 1.00 90.38 106 SER A C 1
ATOM 827 O O . SER A 1 106 ? 11.341 6.547 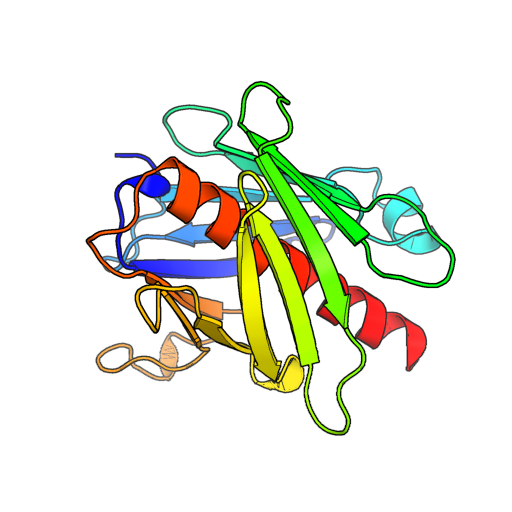-2.907 1.00 90.38 106 SER A O 1
ATOM 829 N N . ALA A 1 107 ? 12.072 8.531 -2.155 1.00 93.88 107 ALA A N 1
ATOM 830 C CA . ALA A 1 107 ? 11.298 8.499 -0.921 1.00 93.88 107 ALA A CA 1
ATOM 831 C C . ALA A 1 107 ? 9.893 9.079 -1.134 1.00 93.88 107 ALA A C 1
ATOM 833 O O . ALA A 1 107 ? 9.733 10.201 -1.615 1.00 93.88 107 ALA A O 1
ATOM 834 N N . LEU A 1 108 ? 8.890 8.314 -0.727 1.00 95.31 108 LEU A N 1
ATOM 835 C CA . LEU A 1 108 ? 7.497 8.718 -0.606 1.00 95.31 108 LEU A CA 1
ATOM 836 C C . LEU A 1 108 ? 7.136 8.760 0.879 1.00 95.31 108 LEU A C 1
ATOM 838 O O . LEU A 1 108 ? 7.632 7.957 1.678 1.00 95.31 108 LEU A O 1
ATOM 842 N N . ASP A 1 109 ? 6.245 9.671 1.244 1.00 95.31 109 ASP A N 1
ATOM 843 C CA . ASP A 1 109 ? 5.784 9.820 2.619 1.00 95.31 109 ASP A CA 1
ATOM 844 C C . ASP A 1 109 ? 4.366 9.267 2.755 1.00 95.31 109 ASP A C 1
ATOM 846 O O . ASP A 1 109 ? 3.432 9.715 2.090 1.00 95.31 109 ASP A O 1
ATOM 850 N N . LEU A 1 110 ? 4.204 8.288 3.642 1.00 95.19 110 LEU A N 1
ATOM 851 C CA . LEU A 1 110 ? 2.918 7.714 4.018 1.00 95.19 110 LEU A CA 1
ATOM 852 C C . LEU A 1 110 ? 2.567 8.207 5.419 1.00 95.19 110 LEU A C 1
ATOM 854 O O . LEU A 1 110 ? 3.217 7.834 6.396 1.00 95.19 110 LEU A O 1
ATOM 858 N N . THR A 1 111 ? 1.563 9.070 5.537 1.00 93.88 111 THR A N 1
ATOM 859 C CA . THR A 1 111 ? 1.252 9.748 6.806 1.00 93.88 111 THR A CA 1
ATOM 860 C C . THR A 1 111 ? -0.227 9.665 7.141 1.00 93.88 111 THR A C 1
ATOM 862 O O . THR A 1 111 ? -1.071 9.744 6.252 1.00 93.88 111 THR A O 1
ATOM 865 N N . GLY A 1 112 ? -0.554 9.482 8.425 1.00 92.12 112 GLY A N 1
ATOM 866 C CA . GLY A 1 112 ? -1.947 9.315 8.830 1.00 92.12 112 GLY A CA 1
ATOM 867 C C . GLY A 1 112 ? -2.164 8.781 10.244 1.00 92.12 112 GLY A C 1
ATOM 868 O O . GLY A 1 112 ? -1.348 8.980 11.151 1.00 92.12 112 GLY A O 1
ATOM 869 N N . SER A 1 113 ? -3.307 8.118 10.430 1.00 88.25 113 SER A N 1
ATOM 870 C CA . SER A 1 113 ? -3.764 7.545 11.698 1.00 88.25 113 SER A CA 1
ATOM 871 C C . SER A 1 113 ? -4.079 6.055 11.564 1.00 88.25 113 SER A C 1
ATOM 873 O O . SER A 1 113 ? -5.046 5.673 10.900 1.00 88.25 113 SER A O 1
ATOM 875 N N . LEU A 1 114 ? -3.336 5.207 12.290 1.00 82.00 114 LEU A N 1
ATOM 876 C CA . LEU A 1 114 ? -3.594 3.756 12.349 1.00 82.00 114 LEU A CA 1
ATOM 877 C C . LEU A 1 114 ? -4.983 3.438 12.912 1.00 82.00 114 LEU A C 1
ATOM 879 O O . LEU A 1 114 ? -5.668 2.540 12.424 1.00 82.00 114 LEU A O 1
ATOM 883 N N . ARG A 1 115 ? -5.439 4.201 13.915 1.00 79.56 115 ARG A N 1
ATOM 884 C CA . ARG A 1 115 ? -6.759 4.004 14.535 1.00 79.56 115 ARG A CA 1
ATOM 885 C C . ARG A 1 115 ? -7.887 4.231 13.529 1.00 79.56 115 ARG A C 1
ATOM 887 O O . ARG A 1 115 ? -8.837 3.449 13.488 1.00 79.56 115 ARG A O 1
ATOM 894 N N . GLY A 1 116 ? -7.777 5.297 12.737 1.00 79.19 116 GLY A N 1
ATOM 895 C CA . GLY A 1 116 ? -8.749 5.644 11.704 1.00 79.19 116 GLY A CA 1
ATOM 896 C C . GLY A 1 116 ? -8.624 4.808 10.433 1.00 79.19 116 GLY A C 1
ATOM 897 O O . GLY A 1 116 ? -9.605 4.703 9.708 1.00 79.19 116 GLY A O 1
ATOM 898 N N . MET A 1 117 ? -7.469 4.173 10.189 1.00 85.81 117 MET A N 1
ATOM 899 C CA . MET A 1 117 ? -7.059 3.743 8.842 1.00 85.81 117 MET A CA 1
ATOM 900 C C . MET A 1 117 ? -7.307 4.865 7.830 1.00 85.81 117 MET A C 1
ATOM 902 O O . MET A 1 117 ? -8.018 4.677 6.850 1.00 85.81 117 MET A O 1
ATOM 906 N N . ASP A 1 118 ? -6.778 6.044 8.156 1.00 90.25 118 ASP A N 1
ATOM 907 C CA . ASP A 1 118 ? -6.872 7.258 7.349 1.00 90.25 118 ASP A CA 1
ATOM 908 C C . ASP A 1 118 ? -5.450 7.740 7.062 1.00 90.25 118 ASP A C 1
ATOM 910 O O . ASP A 1 118 ? -4.754 8.189 7.980 1.00 90.25 118 ASP A O 1
ATOM 914 N N . PHE A 1 119 ? -4.990 7.530 5.831 1.00 94.12 119 PHE A N 1
ATOM 915 C CA . PHE A 1 119 ? -3.621 7.794 5.401 1.00 94.12 119 PHE A CA 1
ATOM 916 C C . PHE A 1 119 ? -3.578 8.406 4.011 1.00 94.12 119 PHE A C 1
ATOM 918 O O . PHE A 1 119 ? -4.384 8.083 3.140 1.00 94.12 119 PHE A O 1
ATOM 925 N N . THR A 1 120 ? -2.539 9.198 3.784 1.00 96.44 120 THR A N 1
ATOM 926 C CA . THR A 1 120 ? -2.198 9.733 2.470 1.00 96.44 120 THR A CA 1
ATOM 927 C C . THR A 1 120 ? -0.780 9.316 2.122 1.00 96.44 120 THR A C 1
ATOM 929 O O . THR A 1 120 ? 0.134 9.486 2.935 1.00 96.44 120 THR A O 1
ATOM 932 N N . LEU A 1 121 ? -0.603 8.782 0.912 1.00 96.69 121 LEU A N 1
ATOM 933 C CA . LEU A 1 121 ? 0.710 8.597 0.306 1.00 96.69 121 LEU A CA 1
ATOM 934 C C . LEU A 1 121 ? 1.010 9.804 -0.583 1.00 96.69 121 LEU A C 1
ATOM 936 O O . LEU A 1 121 ? 0.289 10.071 -1.547 1.00 96.69 121 LEU A O 1
ATOM 940 N N . THR A 1 122 ? 2.086 10.516 -0.276 1.00 96.69 122 THR A N 1
ATOM 941 C CA . THR A 1 122 ? 2.554 11.675 -1.037 1.00 96.69 122 THR A CA 1
ATOM 942 C C . THR A 1 122 ? 3.927 11.414 -1.638 1.00 96.69 122 THR A C 1
ATOM 944 O O . THR A 1 122 ? 4.807 10.858 -0.981 1.00 96.69 122 THR A O 1
ATOM 947 N N . GLY A 1 123 ? 4.114 11.849 -2.879 1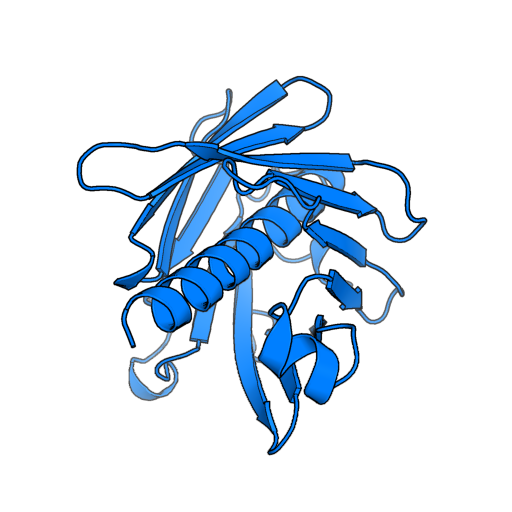.00 93.62 123 GLY A N 1
ATOM 948 C CA . GLY A 1 123 ? 5.389 11.817 -3.587 1.00 93.62 123 GLY A CA 1
ATOM 949 C C . GLY A 1 123 ? 5.674 13.138 -4.304 1.00 93.62 123 GLY A C 1
ATOM 950 O O . GLY A 1 123 ? 4.967 14.125 -4.091 1.00 93.62 123 GLY A O 1
ATOM 951 N N . PRO A 1 124 ? 6.664 13.166 -5.212 1.00 90.38 124 PRO A N 1
ATOM 952 C CA . PRO A 1 124 ? 7.041 14.378 -5.945 1.00 90.38 124 PRO A CA 1
ATOM 953 C C . PRO A 1 124 ? 5.899 14.990 -6.771 1.00 90.38 124 PRO A C 1
ATOM 955 O O . PRO A 1 124 ? 5.863 16.199 -6.976 1.00 90.38 124 PRO A O 1
ATOM 958 N N . ARG A 1 125 ? 4.950 14.157 -7.224 1.00 91.00 125 ARG A N 1
ATOM 959 C CA . ARG A 1 125 ? 3.767 14.563 -8.004 1.00 91.00 125 ARG A CA 1
ATOM 960 C C . ARG A 1 125 ? 2.573 14.999 -7.140 1.00 91.00 125 ARG A C 1
ATOM 962 O O . ARG A 1 125 ? 1.495 15.245 -7.666 1.00 91.00 125 ARG A O 1
ATOM 969 N N . GLY A 1 126 ? 2.744 15.095 -5.822 1.00 94.06 126 GLY A N 1
ATOM 970 C CA . GLY A 1 126 ? 1.665 15.386 -4.880 1.00 94.06 126 GLY A CA 1
ATOM 971 C C . GLY A 1 126 ? 1.053 14.117 -4.289 1.00 94.06 126 GLY A C 1
ATOM 972 O O . GLY A 1 126 ? 1.766 13.167 -3.962 1.00 94.06 126 GLY A O 1
ATOM 973 N N . THR A 1 127 ? -0.267 14.116 -4.091 1.00 96.50 127 THR A N 1
ATOM 974 C CA . THR A 1 127 ? -0.974 12.967 -3.504 1.00 96.50 127 THR A CA 1
ATOM 975 C C . THR A 1 127 ? -1.074 11.841 -4.523 1.00 96.50 127 THR A C 1
ATOM 977 O O . THR A 1 127 ? -1.725 11.994 -5.550 1.00 96.50 127 THR A O 1
ATOM 980 N N . LEU A 1 128 ? -0.444 10.709 -4.217 1.00 96.56 128 LEU A N 1
ATOM 981 C CA . LEU A 1 128 ? -0.446 9.515 -5.061 1.00 96.56 128 LEU A CA 1
ATOM 982 C C . LEU A 1 128 ? -1.615 8.589 -4.721 1.00 96.56 128 LEU A C 1
ATOM 984 O O . LEU A 1 128 ? -2.144 7.918 -5.604 1.00 96.56 128 LEU A O 1
ATOM 988 N N . ALA A 1 129 ? -2.019 8.551 -3.449 1.00 97.25 129 ALA A N 1
ATOM 989 C CA . ALA A 1 129 ? -3.196 7.814 -3.013 1.00 97.25 129 ALA A CA 1
ATOM 990 C C . ALA A 1 129 ? -3.689 8.227 -1.632 1.00 97.25 129 ALA A C 1
ATOM 992 O O . ALA A 1 129 ? -2.961 8.827 -0.835 1.00 97.25 129 ALA A O 1
ATOM 993 N N . THR A 1 130 ? -4.905 7.785 -1.332 1.00 96.19 130 THR A N 1
ATOM 994 C CA . THR A 1 130 ? -5.517 7.846 -0.010 1.00 96.19 130 THR A CA 1
ATOM 995 C C . THR A 1 130 ? -6.011 6.470 0.422 1.00 96.19 130 THR A C 1
ATOM 997 O O . THR A 1 130 ? -6.426 5.640 -0.388 1.00 96.19 130 THR A O 1
ATOM 1000 N N . ILE A 1 131 ? -5.954 6.226 1.727 1.00 94.44 131 ILE A N 1
ATOM 1001 C CA . ILE A 1 131 ? -6.502 5.048 2.387 1.00 94.44 131 ILE A CA 1
ATOM 1002 C C . ILE A 1 131 ? -7.503 5.558 3.407 1.00 94.44 131 ILE A C 1
ATOM 1004 O O . ILE A 1 131 ? -7.129 6.365 4.251 1.00 94.44 131 ILE A O 1
ATOM 1008 N N . SER A 1 132 ? -8.757 5.118 3.335 1.00 91.12 132 SER A N 1
ATOM 1009 C CA . SER A 1 132 ? -9.797 5.567 4.263 1.00 91.12 132 SER A CA 1
ATOM 1010 C C . SER A 1 132 ? -10.856 4.503 4.510 1.00 91.12 132 SER A C 1
ATOM 1012 O O . SER A 1 132 ? -11.242 3.751 3.618 1.00 91.12 132 SER A O 1
ATOM 1014 N N . ARG A 1 133 ? -11.414 4.477 5.721 1.00 84.44 133 ARG A N 1
ATOM 1015 C CA . ARG A 1 133 ?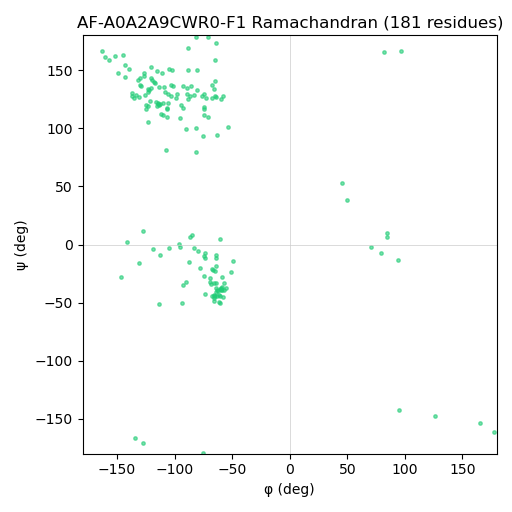 -12.624 3.693 6.033 1.00 84.44 133 ARG A CA 1
ATOM 1016 C C . ARG A 1 133 ? -13.904 4.310 5.485 1.00 84.44 133 ARG A C 1
ATOM 1018 O O . ARG A 1 133 ? -14.957 3.697 5.605 1.00 84.44 133 ARG A O 1
ATOM 1025 N N . GLN A 1 134 ? -13.855 5.540 4.985 1.00 73.62 134 GLN A N 1
ATOM 1026 C CA . GLN A 1 134 ? -15.020 6.272 4.506 1.00 73.62 134 GLN A CA 1
ATOM 1027 C C . GLN A 1 134 ? -14.802 6.680 3.058 1.00 73.62 134 GLN A C 1
ATOM 1029 O O . GLN A 1 134 ? -13.757 7.227 2.715 1.00 73.62 134 GLN A O 1
ATOM 1034 N N . TRP A 1 135 ? -15.813 6.466 2.220 1.00 69.06 135 TRP A N 1
ATOM 1035 C CA . TRP A 1 135 ? -15.789 6.972 0.858 1.00 69.06 135 TRP A CA 1
ATOM 1036 C C . TRP A 1 135 ? -17.170 7.435 0.398 1.00 69.06 135 TRP A C 1
ATOM 1038 O O . TRP A 1 135 ? -18.194 6.866 0.784 1.00 69.06 135 TRP A O 1
ATOM 1048 N N . ALA A 1 136 ? -17.196 8.504 -0.399 1.00 63.00 136 ALA A N 1
ATOM 1049 C CA . ALA A 1 136 ? -18.420 9.073 -0.942 1.00 63.00 136 ALA A CA 1
ATOM 1050 C C . ALA A 1 136 ? -19.100 8.058 -1.874 1.00 63.00 136 ALA A C 1
ATOM 1052 O O . ALA A 1 136 ? -18.477 7.541 -2.794 1.00 63.00 136 ALA A O 1
ATOM 1053 N N . GLY A 1 137 ? -20.380 7.770 -1.631 1.00 60.69 137 GLY A N 1
ATOM 1054 C CA . GLY A 1 137 ? -21.164 6.829 -2.443 1.00 60.69 137 GLY A CA 1
ATOM 1055 C C . GLY A 1 137 ? -21.204 5.386 -1.927 1.00 60.69 137 GLY A C 1
ATOM 1056 O O . GLY A 1 137 ? -22.093 4.642 -2.331 1.00 60.69 137 GLY A O 1
ATOM 1057 N N . ILE A 1 138 ? -20.347 4.995 -0.975 1.00 60.41 138 ILE A N 1
ATOM 1058 C CA . ILE A 1 138 ? -20.482 3.714 -0.263 1.00 60.41 138 ILE A CA 1
ATOM 1059 C C . ILE A 1 138 ? -21.286 3.955 1.018 1.00 60.41 138 ILE A C 1
ATOM 1061 O O . ILE A 1 138 ? -20.875 4.716 1.897 1.00 60.41 138 ILE A O 1
ATOM 1065 N N . SER A 1 139 ? -22.459 3.325 1.141 1.00 55.28 139 SER A N 1
ATOM 1066 C CA . SER A 1 139 ? -23.278 3.489 2.345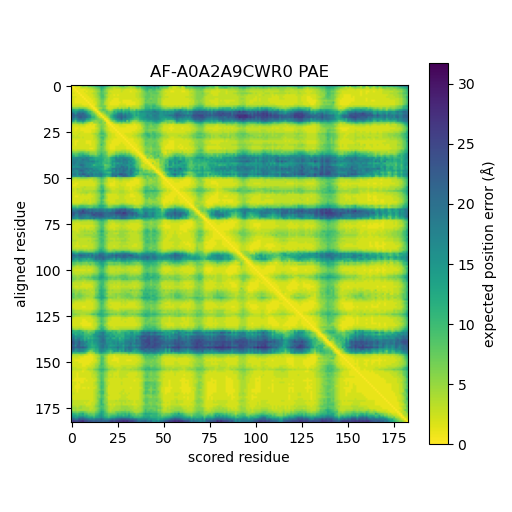 1.00 55.28 139 SER A CA 1
ATOM 1067 C C . SER A 1 139 ? -22.565 2.906 3.574 1.00 55.28 139 SER A C 1
ATOM 1069 O O . SER A 1 139 ? -21.945 1.843 3.514 1.00 55.28 139 SER A O 1
ATOM 1071 N N . ARG A 1 140 ? -22.675 3.593 4.723 1.00 52.19 140 ARG A N 1
ATOM 1072 C CA . ARG A 1 140 ? -22.076 3.180 6.012 1.00 52.19 140 ARG A CA 1
ATOM 1073 C C . ARG A 1 140 ? -22.404 1.736 6.415 1.00 52.19 140 ARG A C 1
ATOM 1075 O O . ARG A 1 140 ? -21.648 1.141 7.172 1.00 52.19 140 ARG A O 1
ATOM 1082 N N . ALA A 1 141 ? -23.502 1.181 5.903 1.00 50.19 141 ALA A N 1
ATOM 1083 C CA . ALA A 1 141 ? -23.935 -0.188 6.157 1.00 50.19 141 ALA A CA 1
ATOM 1084 C C . ALA A 1 141 ? -22.987 -1.259 5.576 1.00 50.19 141 ALA A C 1
ATOM 1086 O O . ALA A 1 141 ? -22.973 -2.376 6.081 1.00 50.19 141 ALA A O 1
ATOM 1087 N N . PHE A 1 142 ? -22.167 -0.927 4.569 1.00 54.16 142 PHE A N 1
ATOM 1088 C CA . PHE A 1 142 ? -21.193 -1.851 3.963 1.00 54.16 142 PHE A CA 1
ATOM 1089 C C . PHE A 1 142 ? -19.771 -1.719 4.527 1.00 54.16 142 PHE A C 1
ATOM 1091 O O . PHE A 1 142 ? -18.878 -2.435 4.077 1.00 54.16 142 PHE A O 1
ATOM 1098 N N . LEU A 1 143 ? -19.535 -0.817 5.486 1.00 56.22 143 LEU A N 1
ATOM 1099 C CA . LEU A 1 143 ? -18.215 -0.510 6.043 1.00 56.22 143 LEU A CA 1
ATOM 1100 C C . LEU A 1 143 ? -18.109 -1.076 7.467 1.00 56.22 143 LEU A C 1
ATOM 1102 O O . LEU A 1 143 ? -18.315 -0.381 8.462 1.00 56.22 143 LEU A O 1
ATOM 1106 N N . GLY A 1 144 ? -17.824 -2.376 7.561 1.00 55.25 144 GLY A N 1
ATOM 1107 C CA . GLY A 1 144 ? -17.502 -3.036 8.827 1.00 55.25 144 GLY A CA 1
ATOM 1108 C C . GLY A 1 144 ? -16.202 -2.509 9.460 1.00 55.25 144 GLY A C 1
ATOM 1109 O O . GLY A 1 144 ? -15.448 -1.742 8.863 1.00 55.25 144 GLY A O 1
ATOM 1110 N N . ARG A 1 145 ? -15.888 -2.951 10.687 1.00 62.22 145 ARG A N 1
ATOM 1111 C CA . ARG A 1 145 ? -14.710 -2.487 11.462 1.00 62.22 145 ARG A CA 1
ATOM 1112 C C . ARG A 1 145 ? -13.346 -2.818 10.833 1.00 62.22 145 ARG A C 1
ATOM 1114 O O . ARG A 1 145 ? -12.342 -2.300 11.329 1.00 62.22 145 ARG A O 1
ATOM 1121 N N . SER A 1 146 ? -13.299 -3.623 9.778 1.00 71.56 146 SER A N 1
ATOM 1122 C CA . SER A 1 146 ? -12.055 -4.068 9.138 1.00 71.56 146 SER A CA 1
ATOM 1123 C C . SER A 1 146 ? -12.004 -3.828 7.629 1.00 71.56 146 SER A C 1
ATOM 1125 O O . SER A 1 146 ? -11.085 -4.316 6.981 1.00 71.56 146 SER A O 1
ATOM 1127 N N . ARG A 1 147 ? -12.948 -3.049 7.085 1.00 83.56 147 ARG A N 1
ATOM 1128 C CA . ARG A 1 147 ? -12.976 -2.678 5.670 1.00 83.56 147 ARG A CA 1
ATOM 1129 C C . ARG A 1 147 ? -12.460 -1.256 5.467 1.00 83.56 147 ARG A C 1
ATOM 1131 O O . ARG A 1 147 ? -12.834 -0.351 6.217 1.00 83.56 147 ARG A O 1
ATOM 1138 N N . TYR A 1 148 ? -11.633 -1.057 4.449 1.00 88.31 148 TYR A N 1
ATOM 1139 C CA . TYR A 1 148 ? -11.166 0.259 4.019 1.00 88.31 148 TYR A CA 1
ATOM 1140 C C . TYR A 1 148 ? -11.007 0.318 2.496 1.00 88.31 148 TYR A C 1
ATOM 1142 O O . TYR A 1 148 ? -10.983 -0.700 1.808 1.00 88.31 148 TYR A O 1
ATOM 1150 N N . VAL A 1 149 ? -10.939 1.536 1.975 1.00 92.12 149 VAL A N 1
ATOM 1151 C CA . VAL A 1 149 ? -10.798 1.848 0.556 1.00 92.12 149 VAL A CA 1
ATOM 1152 C C . VAL A 1 149 ? -9.400 2.394 0.318 1.00 92.12 149 VAL A C 1
ATOM 1154 O O . VAL A 1 149 ? -8.930 3.237 1.080 1.00 92.12 149 VAL A O 1
ATOM 1157 N N . VAL A 1 150 ? -8.760 1.924 -0.746 1.00 94.81 150 VAL A N 1
ATOM 1158 C CA . VAL A 1 150 ? -7.507 2.458 -1.276 1.00 94.81 150 VAL A CA 1
ATOM 1159 C C . VAL A 1 150 ? -7.833 3.132 -2.601 1.00 94.81 150 VAL A C 1
ATOM 1161 O O . VAL A 1 150 ? -8.208 2.455 -3.555 1.00 94.81 150 VAL A O 1
ATOM 1164 N N . SER A 1 151 ? -7.719 4.457 -2.648 1.00 95.06 151 SER A N 1
ATOM 1165 C CA . SER A 1 151 ? -7.931 5.257 -3.854 1.00 95.06 151 SER A CA 1
ATOM 1166 C C . SER A 1 151 ? -6.587 5.736 -4.373 1.00 95.06 151 SER A C 1
ATOM 1168 O O . SER A 1 151 ? -5.901 6.505 -3.705 1.00 95.06 151 SER A O 1
ATOM 1170 N N . MET A 1 152 ? -6.224 5.299 -5.566 1.00 96.06 152 MET A N 1
ATOM 1171 C CA . MET A 1 152 ? -4.971 5.592 -6.244 1.00 96.06 152 MET A CA 1
ATOM 1172 C C . MET A 1 152 ? -5.187 6.657 -7.314 1.00 96.06 152 MET A C 1
ATOM 1174 O O . MET A 1 152 ? -6.260 6.751 -7.910 1.00 96.06 152 MET A O 1
ATOM 1178 N N . SER A 1 153 ? -4.156 7.451 -7.574 1.00 95.81 153 SER A N 1
ATOM 1179 C CA . SER A 1 153 ? -4.149 8.341 -8.726 1.00 95.81 153 SER A CA 1
ATOM 1180 C C . SER A 1 153 ? -4.085 7.519 -10.029 1.00 95.81 153 SER A C 1
ATOM 1182 O O . SER A 1 153 ? -3.321 6.550 -10.096 1.00 95.81 153 SER A O 1
ATOM 1184 N N . PRO A 1 154 ? -4.857 7.868 -11.076 1.00 93.94 154 PRO A N 1
ATOM 1185 C CA . PRO A 1 154 ? -4.921 7.079 -12.310 1.00 93.94 154 PRO A CA 1
ATOM 1186 C C . PRO A 1 154 ? -3.589 7.039 -13.076 1.00 93.94 154 PRO A C 1
ATOM 1188 O O . PRO A 1 154 ? -3.328 6.109 -13.834 1.00 93.94 154 PRO A O 1
ATOM 1191 N N . ASP A 1 155 ? -2.715 8.019 -12.850 1.00 93.56 155 ASP A N 1
ATOM 1192 C CA . ASP A 1 155 ? -1.393 8.155 -13.465 1.00 93.56 155 ASP A CA 1
ATOM 1193 C C . ASP A 1 155 ? -0.286 7.357 -12.747 1.00 93.56 155 ASP A C 1
ATOM 1195 O O . ASP A 1 155 ? 0.899 7.524 -13.060 1.00 93.56 155 ASP A O 1
ATOM 1199 N N . LEU A 1 156 ? -0.636 6.502 -11.778 1.00 94.81 156 LEU A N 1
ATOM 1200 C CA . LEU A 1 156 ? 0.313 5.560 -11.188 1.00 94.81 156 LEU A CA 1
ATOM 1201 C C . LEU A 1 156 ? 0.602 4.401 -12.144 1.00 94.81 156 LEU A C 1
ATOM 1203 O O . LEU A 1 156 ? -0.304 3.702 -12.606 1.00 94.81 156 LEU A O 1
ATOM 1207 N N . SER A 1 157 ? 1.888 4.138 -12.360 1.00 94.56 157 SER A N 1
ATOM 1208 C CA . SER A 1 157 ? 2.358 2.930 -13.039 1.00 94.56 157 SER A CA 1
ATOM 1209 C C . SER A 1 157 ? 2.036 1.669 -12.227 1.00 94.56 157 SER A C 1
ATOM 1211 O O . SER A 1 157 ? 1.898 1.718 -11.004 1.00 94.56 157 SER A O 1
ATOM 1213 N N . HIS A 1 158 ? 2.001 0.496 -12.870 1.00 94.44 158 HIS A N 1
ATOM 1214 C CA . HIS A 1 158 ? 1.791 -0.780 -12.162 1.00 94.44 158 HIS A CA 1
ATOM 1215 C C . HIS A 1 158 ? 2.841 -1.012 -11.066 1.00 94.44 158 HIS A C 1
ATOM 1217 O O . HIS A 1 158 ? 2.539 -1.577 -10.017 1.00 94.44 158 HIS A O 1
ATOM 1223 N N . ARG A 1 159 ? 4.072 -0.539 -11.291 1.00 93.69 159 ARG A N 1
ATOM 1224 C CA . ARG A 1 159 ? 5.167 -0.620 -10.322 1.00 93.69 159 ARG A CA 1
ATOM 1225 C C . ARG A 1 159 ? 4.880 0.223 -9.074 1.00 93.69 159 ARG A C 1
ATOM 1227 O O . ARG A 1 159 ? 5.009 -0.283 -7.962 1.00 93.69 159 ARG A O 1
ATOM 1234 N N . GLU A 1 160 ? 4.414 1.459 -9.250 1.00 95.38 160 GLU A N 1
ATOM 1235 C CA . GLU A 1 160 ? 4.002 2.333 -8.142 1.00 95.38 160 GLU A CA 1
ATOM 1236 C C . GLU A 1 160 ? 2.773 1.790 -7.408 1.00 95.38 160 GLU A C 1
ATOM 1238 O O . GLU A 1 160 ? 2.775 1.748 -6.181 1.00 95.38 160 GLU A O 1
ATOM 1243 N N . ARG A 1 161 ? 1.755 1.306 -8.132 1.00 96.50 161 ARG A N 1
ATOM 1244 C CA . ARG A 1 161 ? 0.554 0.687 -7.539 1.00 96.50 161 ARG A CA 1
ATOM 1245 C C . ARG A 1 161 ? 0.900 -0.531 -6.690 1.00 96.50 161 ARG A C 1
ATOM 1247 O O . ARG A 1 161 ? 0.340 -0.721 -5.614 1.00 96.50 161 ARG A O 1
ATOM 1254 N N . ARG A 1 162 ? 1.862 -1.334 -7.144 1.00 96.38 162 ARG A N 1
ATOM 1255 C CA . ARG A 1 162 ? 2.358 -2.494 -6.402 1.00 96.38 162 ARG A CA 1
ATOM 1256 C C . ARG A 1 162 ? 3.076 -2.077 -5.117 1.00 96.38 162 ARG A C 1
ATOM 1258 O O . ARG A 1 162 ? 2.749 -2.588 -4.050 1.00 96.38 162 ARG A O 1
ATOM 1265 N N . ALA A 1 163 ? 3.999 -1.117 -5.191 1.00 96.06 163 ALA A N 1
ATOM 1266 C CA . ALA A 1 163 ? 4.674 -0.582 -4.005 1.00 96.06 163 ALA A CA 1
ATOM 1267 C C . ALA A 1 163 ? 3.677 0.044 -3.015 1.00 96.06 163 ALA A C 1
ATOM 1269 O O . ALA A 1 163 ? 3.779 -0.134 -1.799 1.00 96.06 163 ALA A O 1
ATOM 1270 N N . LEU A 1 164 ? 2.665 0.729 -3.539 1.00 96.00 164 LEU A N 1
ATOM 1271 C CA . LEU A 1 164 ? 1.581 1.293 -2.757 1.00 96.00 164 LEU A CA 1
ATOM 1272 C C . LEU A 1 164 ? 0.788 0.218 -2.019 1.00 96.00 164 LEU A C 1
ATOM 1274 O O . LEU A 1 164 ? 0.610 0.326 -0.810 1.00 96.00 164 LEU A O 1
ATOM 1278 N N . LEU A 1 165 ? 0.366 -0.840 -2.712 1.00 95.56 165 LEU A N 1
ATOM 1279 C CA . LEU A 1 165 ? -0.382 -1.937 -2.107 1.00 95.56 165 LEU A CA 1
ATOM 1280 C C . LEU A 1 165 ? 0.421 -2.629 -0.997 1.00 95.56 165 LEU A C 1
ATOM 1282 O O . LEU A 1 165 ? -0.105 -2.844 0.094 1.00 95.56 165 LEU A O 1
ATOM 1286 N N . GLY A 1 166 ? 1.709 -2.898 -1.229 1.00 94.50 166 GLY A N 1
ATOM 1287 C CA . GLY A 1 166 ? 2.600 -3.425 -0.191 1.00 94.50 166 GLY A CA 1
ATOM 1288 C C . GLY A 1 166 ? 2.716 -2.485 1.016 1.00 94.50 166 GLY A C 1
ATOM 1289 O O . GLY A 1 166 ? 2.714 -2.935 2.159 1.00 94.50 166 GLY A O 1
ATOM 1290 N N . SER A 1 167 ? 2.724 -1.170 0.781 1.00 94.75 167 SER A N 1
ATOM 1291 C CA . SER A 1 167 ? 2.761 -0.158 1.845 1.00 94.75 167 SER A CA 1
ATOM 1292 C C . SER A 1 167 ? 1.469 -0.108 2.658 1.00 94.75 167 SER A C 1
ATOM 1294 O O . SER A 1 167 ? 1.505 0.116 3.865 1.00 94.75 167 SER A O 1
ATOM 1296 N N . VAL A 1 168 ? 0.322 -0.353 2.023 1.00 92.38 168 VAL A N 1
ATOM 1297 C CA . VAL A 1 168 ? -0.965 -0.471 2.715 1.00 92.38 168 VAL A CA 1
ATOM 1298 C C . VAL A 1 168 ? -0.981 -1.704 3.624 1.00 92.38 168 VAL A C 1
ATOM 1300 O O . VAL A 1 168 ? -1.354 -1.594 4.789 1.00 92.38 168 VAL A O 1
ATOM 1303 N N . ILE A 1 169 ? -0.488 -2.848 3.145 1.00 90.62 169 ILE A N 1
ATOM 1304 C CA . ILE A 1 169 ? -0.376 -4.076 3.955 1.00 90.62 169 ILE A CA 1
ATOM 1305 C C . ILE A 1 169 ? 0.603 -3.872 5.121 1.00 90.62 169 ILE A C 1
ATOM 1307 O O . ILE A 1 169 ? 0.354 -4.320 6.241 1.00 90.62 169 ILE A O 1
ATOM 1311 N N . ALA A 1 170 ? 1.685 -3.125 4.898 1.00 90.00 170 ALA A N 1
ATOM 1312 C CA . ALA A 1 170 ? 2.615 -2.736 5.951 1.00 90.00 170 ALA A CA 1
ATOM 1313 C C . ALA A 1 170 ? 1.935 -1.925 7.074 1.00 90.00 170 ALA A C 1
ATOM 1315 O O . ALA A 1 170 ? 2.252 -2.122 8.249 1.00 90.00 170 ALA A O 1
ATOM 1316 N N . LEU A 1 171 ? 0.959 -1.062 6.757 1.00 88.81 171 LEU A N 1
ATOM 1317 C CA . LEU A 1 171 ? 0.162 -0.370 7.781 1.00 88.81 171 LEU A CA 1
ATOM 1318 C C . LEU A 1 171 ? -0.674 -1.345 8.614 1.00 88.81 171 LEU A C 1
ATOM 1320 O O . LEU A 1 171 ? -0.750 -1.185 9.836 1.00 88.81 171 LEU A O 1
ATOM 1324 N N . ASP A 1 172 ? -1.274 -2.356 7.981 1.00 84.88 172 ASP A N 1
ATOM 1325 C CA . ASP A 1 172 ? -2.028 -3.391 8.693 1.00 84.88 172 ASP A CA 1
ATOM 1326 C C . ASP A 1 172 ? -1.119 -4.201 9.627 1.00 84.88 172 ASP A C 1
ATOM 1328 O O . ASP A 1 172 ? -1.500 -4.460 10.773 1.00 84.88 172 ASP A O 1
ATOM 1332 N N . LEU A 1 173 ? 0.111 -4.515 9.200 1.00 82.44 173 LEU A N 1
ATOM 1333 C CA . LEU A 1 173 ? 1.114 -5.155 10.054 1.00 82.44 173 LEU A CA 1
ATOM 1334 C C . LEU A 1 173 ? 1.462 -4.283 11.269 1.00 82.44 173 LEU A C 1
ATOM 1336 O O . LEU A 1 173 ? 1.426 -4.759 12.407 1.00 82.44 173 LEU A O 1
ATOM 1340 N N . ILE A 1 174 ? 1.785 -3.006 11.044 1.00 82.62 174 ILE A N 1
ATOM 1341 C CA . ILE A 1 174 ? 2.128 -2.068 12.122 1.00 82.62 174 ILE A CA 1
ATOM 1342 C C . ILE A 1 174 ? 0.966 -1.969 13.119 1.00 82.62 174 ILE A C 1
ATOM 1344 O O . ILE A 1 174 ? 1.175 -2.053 14.330 1.00 82.62 174 ILE A O 1
ATOM 1348 N N . ARG A 1 175 ? -0.268 -1.842 12.619 1.00 80.62 175 ARG A N 1
ATOM 1349 C CA . ARG A 1 175 ? -1.476 -1.786 13.447 1.00 80.62 175 ARG A CA 1
ATOM 1350 C C . ARG A 1 175 ? -1.681 -3.072 14.251 1.00 80.62 175 ARG A C 1
ATOM 1352 O O . ARG A 1 175 ? -2.089 -3.002 15.408 1.00 80.62 175 ARG A O 1
ATOM 1359 N N . ALA A 1 176 ? -1.418 -4.239 13.661 1.00 77.25 176 ALA A N 1
ATOM 1360 C CA . ALA A 1 176 ? -1.522 -5.520 14.354 1.00 77.25 176 ALA A CA 1
ATOM 1361 C C . ALA A 1 176 ? -0.496 -5.638 15.494 1.00 77.25 176 ALA A C 1
ATOM 1363 O O . ALA A 1 176 ? -0.869 -6.029 16.599 1.00 77.25 176 ALA A O 1
ATOM 1364 N N . LYS A 1 177 ? 0.761 -5.236 15.258 1.00 76.06 177 LYS A N 1
ATOM 1365 C CA . LYS A 1 177 ? 1.830 -5.216 16.273 1.00 76.06 177 LYS A CA 1
ATOM 1366 C C . LYS A 1 177 ? 1.505 -4.285 17.446 1.00 76.06 177 LYS A C 1
ATOM 1368 O O . LYS A 1 177 ? 1.693 -4.662 18.600 1.00 76.06 177 LYS A O 1
ATOM 1373 N N . GLU A 1 178 ? 0.977 -3.091 17.170 1.00 74.12 178 GLU A N 1
ATOM 1374 C CA . GLU A 1 178 ? 0.599 -2.136 18.223 1.00 74.12 178 GLU A CA 1
ATOM 1375 C C . GLU A 1 178 ? -0.526 -2.657 19.125 1.00 74.12 178 GLU A C 1
ATOM 1377 O O . GLU A 1 178 ? -0.507 -2.394 20.322 1.00 74.12 178 GLU A O 1
ATOM 1382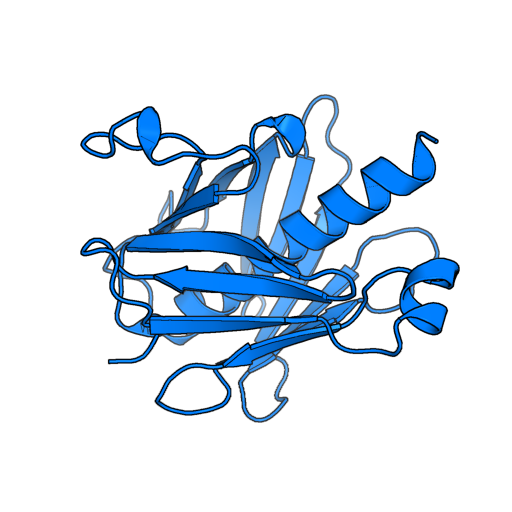 N N . ASN A 1 179 ? -1.468 -3.442 18.592 1.00 68.50 179 ASN A N 1
ATOM 1383 C CA . ASN A 1 179 ? -2.521 -4.045 19.414 1.00 68.50 179 ASN A CA 1
ATOM 1384 C C . ASN A 1 179 ? -1.987 -5.127 20.368 1.00 68.50 179 ASN A C 1
ATOM 1386 O O . ASN A 1 179 ? -2.580 -5.327 21.423 1.00 68.50 179 ASN A O 1
ATOM 1390 N N . ILE A 1 180 ? -0.900 -5.821 20.010 1.00 65.62 180 ILE A N 1
ATOM 1391 C CA . ILE A 1 180 ? -0.281 -6.851 20.861 1.00 65.62 180 ILE A CA 1
ATOM 1392 C C . ILE A 1 180 ? 0.468 -6.204 22.033 1.00 65.62 180 ILE A C 1
ATOM 1394 O O . ILE A 1 180 ? 0.338 -6.660 23.158 1.00 65.62 180 ILE A O 1
ATOM 1398 N N . ASN A 1 181 ? 1.209 -5.117 21.795 1.00 55.78 181 ASN A N 1
ATOM 1399 C CA . ASN A 1 181 ? 2.045 -4.476 22.823 1.00 55.78 181 ASN A CA 1
ATOM 1400 C C . ASN A 1 181 ? 1.262 -3.689 23.896 1.00 55.78 181 ASN A C 1
ATOM 1402 O O . ASN A 1 181 ? 1.870 -3.187 24.839 1.00 55.78 181 ASN A O 1
ATOM 1406 N N . VAL A 1 182 ? -0.054 -3.520 23.734 1.00 50.88 182 VAL A N 1
ATOM 1407 C CA . VAL A 1 182 ? -0.928 -2.768 24.658 1.00 50.88 182 VAL A CA 1
ATOM 1408 C C . VAL A 1 182 ? -1.799 -3.704 25.521 1.00 50.88 182 VAL A C 1
ATOM 1410 O O . VAL A 1 182 ? -2.534 -3.222 26.382 1.00 50.88 182 VAL A O 1
ATOM 1413 N N . GLY A 1 183 ? -1.726 -5.024 25.309 1.00 39.78 183 GLY A N 1
ATOM 1414 C CA . GLY A 1 183 ? -2.390 -6.045 26.134 1.00 39.78 183 GLY A CA 1
ATOM 1415 C C . GLY A 1 183 ? -1.462 -6.627 27.189 1.00 39.78 183 GLY A C 1
ATOM 1416 O O . GLY A 1 183 ? -1.960 -6.873 28.308 1.00 39.78 183 GLY A O 1
#

Sequence (183 aa):
MGILDHDVLVVDQVTGFMSNNFAVSDMSGRQVGHIHTEGSALGRMFAGSRDFTVVDETGWVLHLHDTMNWWRDRMEIRDGEGIALAEVVKRLAFFRTSCTVTLDGSALDLTGSLRGMDFTLTGPRGTLATISRQWAGISRAFLGRSRYVVSMSPDLSHRERRALLGSVIALDLIRAKENINVG

InterPro domains:
  IPR005552 Scramblase [PTHR23248] (14-174)
  IPR007612 LURP-one-related [PF04525] (10-158)
  IPR025659 Tubby-like, C-terminal [SSF54518] (8-174)
  IPR038595 LURP-one-related superfamily [G3DSA:2.40.160.200] (5-179)

Nearest PDB structures (foldseek):
  1kzx-assembly1_A  TM=3.946E-01  e=1.577E+00  Homo sapiens
  1icn-assembly1_A  TM=2.835E-01  e=1.954E+00  Rattus norvegicus
  3akn-assembly1_A  TM=3.057E-01  e=3.925E+00  Rattus norvegicus

Organism: NCBI:txid556530

Secondary structure (DSSP, 8-state):
--GGG-SEEEEEEEEETTEEEEEEE-TTS-EEEEEEEPS-HHHHHHH---EEEEEETTEEEEEEEEE--SS--EEEEEETTS-EEEEEEEEEETTEEEEEEEETTEEEEEEEETTTTEEEEEETTEEEEEEES--TTS-GGG--TTEEEEEE-TT--HHHHHHHHHHHHHHHHHHHHHHHTT-

pLDDT: mean 82.54, std 15.32, range [39.78, 97.25]

Solvent-accessible surface area (backbone atoms only — not comparable to full-atom values): 9946 Å² total; per-residue (Å²): 124,40,61,68,76,51,44,44,37,36,40,32,61,47,85,51,102,80,44,77,30,29,44,29,19,37,86,88,66,50,74,32,34,35,37,43,58,48,82,52,68,67,54,29,73,76,72,44,73,49,34,36,38,33,37,32,88,84,39,59,57,30,33,34,40,55,52,90,49,103,83,46,64,36,32,39,26,19,35,50,87,67,49,82,50,26,38,38,35,58,44,93,45,92,97,40,48,34,30,40,37,34,45,89,86,44,74,27,46,36,40,35,37,74,91,64,45,37,36,37,35,34,42,96,91,41,76,48,30,41,34,26,53,70,57,93,91,61,60,74,90,79,47,54,102,60,33,34,36,42,42,44,44,83,87,55,49,61,68,53,45,47,48,48,52,42,50,54,53,50,50,54,48,54,48,53,54,56,59,61,80,74,110